Protein AF-A0AAN0IL12-F1 (afdb_monomer)

Nearest PDB structures (foldseek):
  7kvi-assembly1_A-2  TM=8.805E-01  e=3.154E-12  Homo sapiens
  7wzl-assembly1_A  TM=8.496E-01  e=4.707E-12  Streptomyces avermitilis
  7ufb-assembly1_A  TM=8.650E-01  e=7.026E-12  Homo sapiens
  7wzm-assembly1_A  TM=8.486E-01  e=7.026E-12  Streptomyces avermitilis
  8spd-assembly1_A  TM=8.595E-01  e=3.317E-11  Homo sapiens

Foldseek 3Di:
DPVVPPDDDADPPDPNVVVVVVVVVVLLVVLVVVLVVVVVDDDDPDQPPLNVLVVVPDDPVVSSVVVVVVCVVQPQLLVQLLVLLVVQCLLPVVLVVQLLVQLCVQQNPHPPPSLQVQLLDCQDSVNLSSLLSCLQLVFQQKDKDAAQQWDDDPNDIDHHGDIDIGRLNCLSQPCVQDPPSNDSDSCCPPPPNCVPGDPSSRQSQHDDPNRNPCPSVSSSVSSSVVSVQSQFWDKHWPDSDDFDWDDDSTIHTPDDTDIDIDTDDDPPPDDDD

Secondary structure (DSSP, 8-state):
--TT-SS-SPPTT-HHHHHHHHHHHHHHHHHHHHHHHHHTT---SS--HHHHHHHTT--HHHHHHHHHHHHHHHHHHHHHHHHHHHHHHHH-HHHHHHHHHHHHHHTTT--SHHHHHHHH-SSSHHHHHHHHHHHHHTSS--EEE--SS-EEETTEEE-TT--EEE-HHHHHT-TTTSTTTTS--GGGGSTTTSTTS-TTS--TT--GGGS-TTHHHHHHHHHHHHHHHHHHEEEEES--SPPPEE-SSS-EESS---EEEEEPPP-------

Sequence (273 aa):
MEQRLHVGPPEAGSERERIFNESLGLVRDVILSVVKKRKDGTETEEVPFVDALLQSQVPDDQIISDAVTFMVGGLHTSGYLLVWATYYMSQHLEVLNSVVAEMRKEVGNDRSEKLYEYAYSTTSYLRKVLDETLRLSTLAPYAARYSEEDITVGEYSIPAGTPIIDALGVSLKNECLWKNVHKFDPEHFGSCALQSKDSMAFSPFGMGRRKCPGYQFSYVEVSIFLTLLLQRFNLKPVSDKGVGMVHGLVTSPSEPLYYTVHPIASDESTTEE

Radius of gyration: 21.81 Å; Cα contacts (8 Å, |Δi|>4): 280; chains: 1; bounding box: 51×45×67 Å

pLDDT: mean 86.9, std 13.69, range [35.91, 98.38]

Mean predicted aligned error: 7.38 Å

Structure (mmCIF, N/CA/C/O backbone):
data_AF-A0AAN0IL12-F1
#
_entry.id   AF-A0AAN0IL12-F1
#
loop_
_atom_site.group_PDB
_atom_site.id
_atom_site.type_symbol
_atom_site.label_atom_id
_atom_site.label_alt_id
_atom_site.label_comp_id
_atom_site.label_asym_id
_atom_site.label_entity_id
_atom_site.label_seq_id
_atom_site.pdbx_PDB_ins_code
_atom_site.Cartn_x
_atom_site.Cartn_y
_atom_site.Cartn_z
_atom_site.occupancy
_atom_site.B_iso_or_equiv
_atom_site.auth_seq_id
_atom_site.auth_comp_id
_atom_site.auth_asym_id
_atom_site.auth_atom_id
_atom_site.pdbx_PDB_model_num
ATOM 1 N N . MET A 1 1 ? -6.694 -13.728 -3.230 1.00 41.44 1 MET A N 1
ATOM 2 C CA . MET A 1 1 ? -7.760 -14.601 -2.687 1.00 41.44 1 MET A CA 1
ATOM 3 C C . MET A 1 1 ? -8.266 -15.622 -3.715 1.00 41.44 1 MET A C 1
ATOM 5 O O . MET A 1 1 ? -8.666 -16.700 -3.309 1.00 41.44 1 MET A O 1
ATOM 9 N N . GLU A 1 2 ? -8.174 -15.355 -5.025 1.00 39.28 2 GLU A N 1
ATOM 10 C CA . GLU A 1 2 ? -8.768 -16.225 -6.064 1.00 39.28 2 GLU A CA 1
ATOM 11 C C . GLU A 1 2 ? -7.834 -17.281 -6.675 1.00 39.28 2 GLU A C 1
ATOM 13 O O . GLU A 1 2 ? -8.314 -18.284 -7.188 1.00 39.28 2 GLU A O 1
ATOM 18 N N . GLN A 1 3 ? -6.508 -17.165 -6.536 1.00 39.53 3 GLN A N 1
ATOM 19 C CA . GLN A 1 3 ? -5.596 -18.206 -7.039 1.00 39.53 3 GLN A CA 1
ATOM 20 C C . GLN A 1 3 ? -5.658 -19.548 -6.285 1.00 39.53 3 GLN A C 1
ATOM 22 O O . GLN A 1 3 ? -5.064 -20.523 -6.728 1.00 39.53 3 GLN A O 1
ATOM 27 N N . ARG A 1 4 ? -6.375 -19.624 -5.155 1.00 45.88 4 ARG A N 1
ATOM 28 C CA . ARG A 1 4 ? -6.546 -20.867 -4.380 1.00 45.88 4 ARG A CA 1
ATOM 29 C C . ARG A 1 4 ?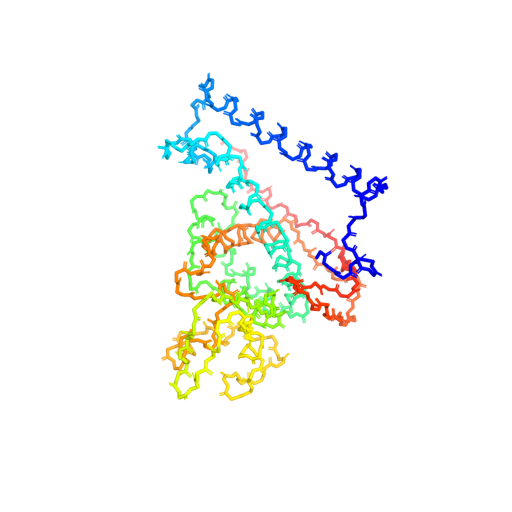 -7.834 -21.625 -4.711 1.00 45.88 4 ARG A C 1
ATOM 31 O O . ARG A 1 4 ? -8.091 -22.660 -4.105 1.00 45.88 4 ARG A O 1
ATOM 38 N N . LEU A 1 5 ? -8.652 -21.127 -5.637 1.00 48.41 5 LEU A N 1
ATOM 39 C CA . LEU A 1 5 ? -9.944 -21.720 -5.964 1.00 48.41 5 LEU A CA 1
ATOM 40 C C . LEU A 1 5 ? -9.894 -22.332 -7.367 1.00 48.41 5 LEU A C 1
ATOM 42 O O . LEU A 1 5 ? -10.443 -21.794 -8.317 1.00 48.41 5 LEU A O 1
ATOM 46 N N . HIS A 1 6 ? -9.277 -23.510 -7.491 1.00 57.03 6 HIS A N 1
ATOM 47 C CA . HIS A 1 6 ? -9.427 -24.384 -8.672 1.00 57.03 6 HIS A CA 1
ATOM 48 C C . HIS A 1 6 ? -10.832 -25.017 -8.773 1.00 57.03 6 HIS A C 1
ATOM 50 O O . HIS A 1 6 ? -11.038 -26.005 -9.470 1.00 57.03 6 HIS A O 1
ATOM 56 N N . VAL A 1 7 ? -11.789 -24.485 -8.022 1.00 60.81 7 VAL A N 1
ATOM 57 C CA . VAL A 1 7 ? -13.125 -25.019 -7.787 1.00 60.81 7 VAL A CA 1
ATOM 58 C C . VAL A 1 7 ? -14.105 -23.852 -7.811 1.00 60.81 7 VAL A C 1
ATOM 60 O O . VAL A 1 7 ? -13.768 -22.763 -7.338 1.00 60.81 7 VAL A O 1
ATOM 63 N N . GLY A 1 8 ? -15.303 -24.086 -8.356 1.00 68.88 8 GLY A N 1
ATOM 64 C CA . GLY A 1 8 ? -16.378 -23.093 -8.474 1.00 68.88 8 GLY A CA 1
ATOM 65 C C . GLY A 1 8 ? -16.808 -22.482 -7.130 1.00 68.88 8 GLY A C 1
ATOM 66 O O . GLY A 1 8 ? -16.205 -22.773 -6.096 1.00 68.88 8 GLY A O 1
ATOM 67 N N . PRO A 1 9 ? -17.819 -21.601 -7.089 1.00 75.94 9 PRO A N 1
ATOM 68 C CA . PRO A 1 9 ? -18.360 -21.107 -5.820 1.00 75.94 9 PRO A CA 1
ATOM 69 C C . PRO A 1 9 ? -18.751 -22.274 -4.886 1.00 75.94 9 PRO A C 1
ATOM 71 O O . PRO A 1 9 ? -19.016 -23.372 -5.378 1.00 75.94 9 PRO A O 1
ATOM 74 N N . PRO A 1 10 ? -18.746 -22.081 -3.552 1.00 81.19 10 PRO A N 1
ATOM 75 C CA . PRO A 1 10 ? -19.164 -23.129 -2.624 1.00 81.19 10 PRO A CA 1
ATOM 76 C C . PRO A 1 10 ? -20.558 -23.654 -2.993 1.00 81.19 10 PRO A C 1
ATOM 78 O O . PRO A 1 10 ? -21.491 -22.867 -3.137 1.00 81.19 10 PRO A O 1
ATOM 81 N N . GLU A 1 11 ? -20.689 -24.967 -3.179 1.00 87.75 11 GLU A N 1
ATOM 82 C CA . GLU A 1 11 ? -21.977 -25.594 -3.484 1.00 87.75 11 GLU A CA 1
ATOM 83 C C . GLU A 1 11 ? -22.872 -25.610 -2.240 1.00 87.75 11 GLU A C 1
ATOM 85 O O . GLU A 1 11 ? -22.373 -25.711 -1.114 1.00 87.75 11 GLU A O 1
ATOM 90 N N . ALA A 1 12 ? -24.189 -25.548 -2.444 1.00 90.38 12 ALA A N 1
ATOM 91 C CA . ALA A 1 12 ? -25.160 -25.592 -1.357 1.00 90.38 12 ALA A CA 1
ATOM 92 C C . ALA A 1 12 ? -25.036 -26.902 -0.555 1.00 90.38 12 ALA A C 1
ATOM 94 O O . ALA A 1 12 ? -25.018 -27.994 -1.121 1.00 90.38 12 ALA A O 1
ATOM 95 N N . GLY A 1 13 ? -24.944 -26.794 0.769 1.00 90.56 13 GLY A N 1
ATOM 96 C CA . GLY A 1 13 ? -24.722 -27.897 1.703 1.00 90.56 13 GLY A CA 1
ATOM 97 C C . GLY A 1 13 ? -23.280 -28.409 1.762 1.00 90.56 13 GLY A C 1
ATOM 98 O O . GLY A 1 13 ? -23.007 -29.358 2.497 1.00 90.56 13 GLY A O 1
ATOM 99 N N . SER A 1 14 ? -22.347 -27.817 1.008 1.00 91.38 14 SER A N 1
ATOM 100 C CA . SER A 1 14 ? -20.951 -28.259 1.004 1.00 91.38 14 SER A CA 1
ATOM 101 C C . SER A 1 14 ? -20.205 -27.835 2.269 1.00 91.38 14 SER A C 1
ATOM 103 O O . SER A 1 14 ? -20.489 -26.806 2.883 1.00 91.38 14 SER A O 1
ATOM 105 N N . GLU A 1 15 ? -19.151 -28.580 2.606 1.00 90.19 15 GLU A N 1
ATOM 106 C CA . GLU A 1 15 ? -18.236 -28.208 3.693 1.00 90.19 15 GLU A CA 1
ATOM 107 C C . GLU A 1 15 ? -17.638 -26.809 3.486 1.00 90.19 15 GLU A C 1
ATOM 109 O O . GLU A 1 15 ? -17.428 -26.056 4.433 1.00 90.19 15 GLU A O 1
ATOM 114 N N . ARG A 1 16 ? -17.408 -26.419 2.230 1.00 86.69 16 ARG A N 1
ATOM 115 C CA . ARG A 1 16 ? -16.866 -25.102 1.904 1.00 86.69 16 ARG A CA 1
ATOM 116 C C . ARG A 1 16 ? -17.882 -23.982 2.131 1.00 86.69 16 ARG A C 1
ATOM 118 O O . ARG A 1 16 ? -17.478 -22.901 2.551 1.00 86.69 16 ARG A O 1
ATOM 125 N N . GLU A 1 17 ? -19.169 -24.224 1.879 1.00 90.62 17 GLU A N 1
ATOM 126 C CA . GLU A 1 17 ? -20.235 -23.279 2.234 1.00 90.62 17 GLU A CA 1
ATOM 127 C C . GLU A 1 17 ? -20.353 -23.165 3.757 1.00 90.62 17 GLU A C 1
ATOM 129 O O . GLU A 1 17 ? -20.431 -22.055 4.284 1.00 90.62 17 GLU A O 1
ATOM 134 N N . ARG A 1 18 ? -20.270 -24.292 4.476 1.00 92.06 18 ARG A N 1
ATOM 135 C CA . ARG A 1 18 ? -20.270 -24.309 5.944 1.00 92.06 18 ARG A CA 1
ATOM 136 C C . ARG A 1 18 ? -19.124 -23.475 6.521 1.00 92.06 18 ARG A C 1
ATOM 138 O O . ARG A 1 18 ? -19.385 -22.552 7.285 1.00 92.06 18 ARG A O 1
ATOM 145 N N . ILE A 1 19 ? -17.883 -23.721 6.089 1.00 90.75 19 ILE A N 1
ATOM 146 C CA . ILE A 1 19 ? -16.696 -22.958 6.522 1.00 90.75 19 ILE A CA 1
ATOM 147 C C . ILE A 1 19 ? -16.839 -21.469 6.184 1.00 90.75 19 ILE A C 1
ATOM 149 O O . ILE A 1 19 ? -16.486 -20.611 6.996 1.00 90.75 19 ILE 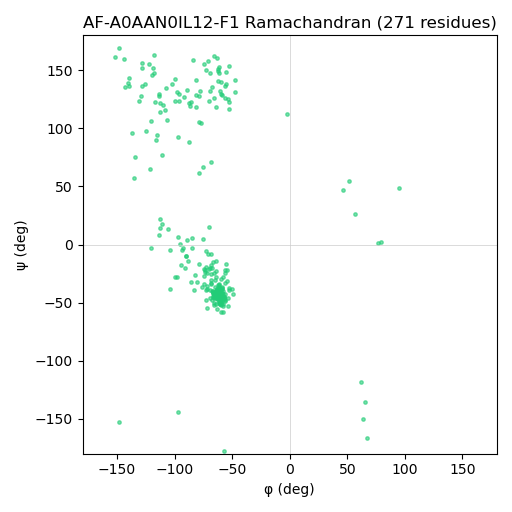A O 1
ATOM 153 N N . PHE A 1 20 ? -17.347 -21.144 4.990 1.00 87.75 20 PHE A N 1
ATOM 154 C CA . PHE A 1 20 ? -17.574 -19.760 4.581 1.00 87.75 20 PHE A CA 1
ATOM 155 C C . PHE A 1 20 ? -18.576 -19.060 5.506 1.00 87.75 20 PHE A C 1
ATOM 157 O O . PHE A 1 20 ? -18.281 -17.979 6.012 1.00 87.75 20 PHE A O 1
ATOM 164 N N . ASN A 1 21 ? -19.720 -19.690 5.773 1.00 88.81 21 ASN A N 1
ATOM 165 C CA . ASN A 1 21 ? -20.761 -19.136 6.635 1.00 88.81 21 ASN A CA 1
ATOM 166 C C . ASN A 1 21 ? -20.306 -19.018 8.095 1.00 88.81 21 ASN A C 1
ATOM 168 O O . ASN A 1 21 ? -20.576 -17.999 8.726 1.00 88.81 21 ASN A O 1
ATOM 172 N N . GLU A 1 22 ? -19.569 -20.003 8.618 1.00 92.81 22 GLU A N 1
ATOM 173 C CA . GLU A 1 22 ? -18.963 -19.943 9.956 1.00 92.81 22 GLU A CA 1
ATOM 174 C C . GLU A 1 22 ? -17.964 -18.780 10.066 1.00 92.81 22 GLU A C 1
ATOM 176 O O . GLU A 1 22 ? -18.018 -17.992 11.011 1.00 92.81 22 GLU A O 1
ATOM 181 N N . SER A 1 23 ? -17.095 -18.611 9.064 1.00 89.88 23 SER A N 1
ATOM 182 C CA . SER A 1 23 ? -16.112 -17.518 9.022 1.00 89.88 23 SER A CA 1
ATOM 183 C C . SER A 1 23 ? -16.782 -16.147 8.894 1.00 89.88 23 SER A C 1
ATOM 185 O O . SER A 1 23 ? -16.382 -15.188 9.555 1.00 89.88 23 SER A O 1
ATOM 187 N N . LEU A 1 24 ? -17.821 -16.048 8.059 1.00 85.50 24 LEU A N 1
ATOM 188 C CA . LEU A 1 24 ? -18.617 -14.832 7.901 1.00 85.50 24 LEU A CA 1
ATOM 189 C C . LEU A 1 24 ? -19.350 -14.475 9.201 1.00 85.50 24 LEU A C 1
ATOM 191 O O . LEU A 1 24 ? -19.403 -13.299 9.563 1.00 85.50 24 LEU A O 1
ATOM 195 N N . GLY A 1 25 ? -19.881 -15.480 9.904 1.00 88.69 25 GLY A N 1
ATOM 196 C CA . GLY A 1 25 ? -20.475 -15.335 11.232 1.00 88.69 25 GLY A CA 1
ATOM 197 C C . GLY A 1 25 ? -19.477 -14.764 12.233 1.00 88.69 25 GLY A C 1
ATOM 198 O O . GLY A 1 25 ? -19.742 -13.719 12.818 1.00 88.69 25 GLY A O 1
ATOM 199 N N . LEU A 1 26 ? -18.282 -15.356 12.328 1.00 90.12 26 LEU A N 1
ATOM 200 C CA . LEU A 1 26 ? -17.220 -14.881 13.221 1.00 90.12 26 LEU A CA 1
ATOM 201 C C . LEU A 1 26 ? -16.852 -13.412 12.965 1.00 90.12 26 LEU A C 1
ATOM 203 O O . LEU A 1 26 ? -16.765 -12.621 13.902 1.00 90.12 26 LEU A O 1
ATOM 207 N N . VAL A 1 27 ? -16.650 -13.031 11.700 1.00 87.94 27 VAL A N 1
ATOM 208 C CA . VAL A 1 27 ? -16.324 -11.644 11.332 1.00 87.94 27 VAL A CA 1
ATOM 209 C C . VAL A 1 27 ? -17.443 -10.686 11.746 1.00 87.94 27 VAL A C 1
ATOM 211 O O . VAL A 1 27 ? -17.173 -9.635 12.332 1.00 87.94 27 VAL A O 1
ATOM 214 N N . ARG A 1 28 ? -18.700 -11.049 11.469 1.00 86.50 28 ARG A N 1
ATOM 215 C CA . ARG A 1 28 ? -19.865 -10.242 11.852 1.00 86.50 28 ARG A CA 1
ATOM 216 C C . ARG A 1 28 ? -19.984 -10.105 13.362 1.00 86.50 28 ARG A C 1
ATOM 218 O O . ARG A 1 28 ? -20.192 -8.991 13.834 1.00 86.50 28 ARG A O 1
ATOM 225 N N . ASP A 1 29 ? -19.808 -11.190 14.107 1.00 89.25 29 ASP A N 1
ATOM 226 C CA . ASP A 1 29 ? -19.920 -11.205 15.566 1.00 89.25 29 ASP A CA 1
ATOM 227 C C . ASP A 1 29 ? -18.849 -10.334 16.227 1.00 89.25 29 ASP A C 1
ATOM 229 O O . ASP A 1 29 ? -19.153 -9.566 17.143 1.00 89.25 29 ASP A O 1
ATOM 233 N N . VAL A 1 30 ? -17.611 -10.374 15.722 1.00 89.00 30 VAL A N 1
ATOM 234 C CA . VAL A 1 30 ? -16.532 -9.491 16.188 1.00 89.00 30 VAL A CA 1
ATOM 235 C C . VAL A 1 30 ? -16.897 -8.026 15.952 1.00 89.00 30 VAL A C 1
ATOM 237 O O . VAL A 1 30 ? -16.847 -7.233 16.893 1.00 89.00 30 VAL A O 1
ATOM 240 N N . ILE A 1 31 ? -17.325 -7.657 14.744 1.00 86.88 31 ILE A N 1
ATOM 241 C CA . ILE A 1 31 ? -17.685 -6.266 14.424 1.00 86.88 31 ILE A CA 1
ATOM 242 C C . ILE A 1 31 ? -18.889 -5.807 15.249 1.00 86.88 31 ILE A C 1
ATOM 244 O O . ILE A 1 31 ? -18.860 -4.720 15.822 1.00 86.88 31 ILE A O 1
ATOM 248 N N . LEU A 1 32 ? -19.912 -6.651 15.387 1.00 86.12 32 LEU A N 1
ATOM 249 C CA . LEU A 1 32 ? -21.072 -6.400 16.240 1.00 86.12 32 LEU A CA 1
ATOM 250 C C . LEU A 1 32 ? -20.671 -6.162 17.695 1.00 86.12 32 LEU A C 1
ATOM 252 O O . LEU A 1 32 ? -21.207 -5.261 18.339 1.00 86.12 32 LEU A O 1
ATOM 256 N N . SER A 1 33 ? -19.736 -6.956 18.220 1.00 87.31 33 SER A N 1
ATOM 257 C CA . SER A 1 33 ? -19.247 -6.791 19.590 1.00 87.31 33 SER A CA 1
ATOM 258 C C . SER A 1 33 ? -18.552 -5.441 19.785 1.00 87.31 33 SER A C 1
ATOM 260 O O . SER A 1 33 ? -18.791 -4.773 20.792 1.00 87.31 33 SER A O 1
ATOM 262 N N . VAL A 1 34 ? -17.766 -4.995 18.796 1.00 86.75 34 VAL A N 1
ATOM 263 C CA . VAL A 1 34 ? -17.119 -3.677 18.803 1.00 86.75 34 VAL A CA 1
ATOM 264 C C . VAL A 1 34 ? -18.175 -2.576 18.738 1.00 86.75 34 VAL A C 1
ATOM 266 O O . VAL A 1 34 ? -18.171 -1.695 19.591 1.00 86.75 34 VAL A O 1
ATOM 269 N N . VAL A 1 35 ? -19.118 -2.653 17.796 1.00 84.31 35 VAL A N 1
ATOM 270 C CA . VAL A 1 35 ? -20.202 -1.669 17.630 1.00 84.31 35 VAL A CA 1
ATOM 271 C C . VAL A 1 35 ? -21.014 -1.507 18.917 1.00 84.31 35 VAL A C 1
ATOM 273 O O . VAL A 1 35 ? -21.207 -0.381 19.373 1.00 84.31 35 VAL A O 1
ATOM 276 N N . LYS A 1 36 ? -21.442 -2.612 19.544 1.00 85.12 36 LYS A N 1
ATOM 277 C CA . LYS A 1 36 ? -22.177 -2.581 20.821 1.00 85.12 36 LYS A CA 1
ATOM 278 C C . LYS A 1 36 ? -21.355 -1.917 21.923 1.00 85.12 36 LYS A C 1
ATOM 280 O O . LYS A 1 36 ? -21.820 -0.966 22.539 1.00 85.12 36 LYS A O 1
ATOM 285 N N . LYS A 1 37 ? -20.101 -2.346 22.097 1.00 84.25 37 LYS A N 1
ATOM 286 C CA . LYS A 1 37 ? -19.203 -1.785 23.115 1.00 84.25 37 LYS A CA 1
ATOM 287 C C . LYS A 1 37 ? -18.988 -0.278 22.942 1.00 84.25 37 LYS A C 1
ATOM 289 O O . LYS A 1 37 ? -18.919 0.435 23.936 1.00 84.25 37 LYS A O 1
ATOM 294 N N . ARG A 1 38 ? -18.877 0.209 21.700 1.00 82.94 38 ARG A N 1
ATOM 295 C CA . ARG A 1 38 ? -18.715 1.645 21.420 1.00 82.94 38 ARG A CA 1
ATOM 296 C C . ARG A 1 38 ? -20.003 2.431 21.684 1.00 82.94 38 ARG A C 1
ATOM 298 O O . ARG A 1 38 ? -19.921 3.511 22.260 1.00 82.94 38 ARG A O 1
ATOM 305 N N . LYS A 1 39 ? -21.179 1.878 21.357 1.00 82.50 39 LYS A N 1
ATOM 306 C CA . LYS A 1 39 ? -22.486 2.481 21.696 1.00 82.50 39 LYS A CA 1
ATOM 307 C C . LYS A 1 39 ? -22.714 2.616 23.201 1.00 82.50 39 LYS A C 1
ATOM 309 O O . LYS A 1 39 ? -23.298 3.604 23.630 1.00 82.50 39 LYS A O 1
ATOM 314 N N . ASP A 1 40 ? -22.222 1.659 23.983 1.00 81.62 40 ASP A N 1
ATOM 315 C CA . ASP A 1 40 ? -22.387 1.635 25.441 1.00 81.62 40 ASP A CA 1
ATOM 316 C C . ASP A 1 40 ? -21.481 2.646 26.184 1.00 81.62 40 ASP A C 1
ATOM 318 O O . ASP A 1 40 ? -21.494 2.698 27.413 1.00 81.62 40 ASP A O 1
ATOM 322 N N . GLY A 1 41 ? -20.731 3.490 25.460 1.00 69.38 41 GLY A N 1
ATOM 323 C CA . GLY A 1 41 ? -20.102 4.688 26.023 1.00 69.38 41 GLY A CA 1
ATOM 324 C C . GLY A 1 41 ? -18.650 4.525 26.470 1.00 69.38 41 GLY A C 1
ATOM 325 O O . GLY A 1 41 ? -18.283 4.968 27.555 1.00 69.38 41 GLY A O 1
ATOM 326 N N . THR A 1 42 ? -17.784 3.944 25.635 1.00 62.78 42 THR A N 1
ATOM 327 C CA . THR A 1 42 ? -16.333 4.150 25.797 1.00 62.78 42 THR A CA 1
ATOM 328 C C . THR A 1 42 ? -15.902 5.403 25.040 1.00 62.78 42 THR A C 1
ATOM 330 O O . THR A 1 42 ? -15.521 5.305 23.874 1.00 62.78 42 THR A O 1
ATOM 333 N N . GLU A 1 43 ? -15.965 6.565 25.691 1.00 55.97 43 GLU A N 1
ATOM 334 C CA . GLU A 1 43 ? -15.271 7.759 25.204 1.00 55.97 43 GLU A CA 1
ATOM 335 C C . GLU A 1 43 ? -13.761 7.490 25.237 1.00 55.97 43 GLU A C 1
ATOM 337 O O . GLU A 1 43 ? -13.180 7.197 26.282 1.00 55.97 43 GLU A O 1
ATOM 342 N N . THR A 1 44 ? -13.130 7.533 24.070 1.00 61.22 44 THR A N 1
ATOM 343 C CA . THR A 1 44 ? -11.673 7.557 23.928 1.00 61.22 44 THR A CA 1
ATOM 344 C C . THR A 1 44 ? -11.303 8.849 23.212 1.00 61.22 44 THR A C 1
ATOM 346 O O . THR A 1 44 ? -12.062 9.298 22.358 1.00 61.22 44 THR A O 1
ATOM 349 N N . GLU A 1 45 ? -10.151 9.444 23.540 1.00 59.75 45 GLU A N 1
ATOM 350 C CA . GLU A 1 45 ? -9.659 10.655 22.855 1.00 59.75 45 GLU A CA 1
ATOM 351 C C . GLU A 1 45 ? -9.503 10.437 21.338 1.00 59.75 45 GLU A C 1
ATOM 353 O O . GLU A 1 45 ? -9.670 11.362 20.546 1.00 59.75 45 GLU A O 1
ATOM 358 N N . GLU A 1 46 ? -9.253 9.193 20.921 1.00 65.44 46 GLU A N 1
ATOM 359 C CA . GLU A 1 46 ? -9.236 8.783 19.520 1.00 65.44 46 GLU A CA 1
ATOM 360 C C . GLU A 1 46 ? -10.627 8.331 19.053 1.00 65.44 46 GLU A C 1
ATOM 362 O O . GLU A 1 46 ? -11.279 7.517 19.715 1.00 65.44 46 GLU A O 1
ATOM 367 N N . VAL A 1 47 ? -11.053 8.821 17.883 1.00 70.50 47 VAL A N 1
ATOM 368 C CA . VAL A 1 47 ? -12.294 8.421 17.200 1.00 70.50 47 VAL A CA 1
ATOM 369 C C . VAL A 1 47 ? -11.951 7.357 16.145 1.00 70.50 47 VAL A C 1
ATOM 371 O O . VAL A 1 47 ? -11.579 7.701 15.021 1.00 70.50 47 VAL A O 1
ATOM 374 N N . PRO A 1 48 ? -12.024 6.054 16.469 1.00 78.50 48 PRO A N 1
ATOM 375 C CA . PRO A 1 48 ? -11.807 4.990 15.504 1.00 78.50 48 PRO A CA 1
ATOM 376 C C . PRO A 1 48 ? -12.877 5.032 14.413 1.00 78.50 48 PRO A C 1
ATOM 378 O O . PRO A 1 48 ? -13.977 5.549 14.596 1.00 78.50 48 PRO A O 1
ATOM 381 N N . PHE A 1 49 ? -12.581 4.405 13.277 1.00 84.06 49 PHE A N 1
ATOM 382 C CA . PHE A 1 49 ? -13.475 4.370 12.118 1.00 84.06 49 PHE A CA 1
ATOM 383 C C . PHE A 1 49 ? -14.918 3.943 12.453 1.00 84.06 49 PHE A C 1
ATOM 385 O O . PHE A 1 49 ? -15.869 4.516 11.929 1.00 84.06 49 PHE A O 1
ATOM 392 N N . VAL A 1 50 ? -15.093 2.985 13.370 1.00 84.19 50 VAL A N 1
ATOM 393 C CA . VAL A 1 50 ? -16.420 2.517 13.808 1.00 84.19 50 VAL A CA 1
ATOM 394 C C . VAL A 1 50 ? -17.243 3.633 14.459 1.00 84.19 50 VAL A C 1
ATOM 396 O O . VAL A 1 50 ? -18.453 3.682 14.268 1.00 84.19 50 VAL A O 1
ATOM 399 N N . ASP A 1 51 ? -16.612 4.567 15.163 1.00 84.38 51 ASP A N 1
ATOM 400 C CA . ASP A 1 51 ? -17.314 5.695 15.774 1.00 84.38 51 ASP A CA 1
ATOM 401 C C . ASP A 1 51 ? -17.756 6.715 14.736 1.00 84.38 51 ASP A C 1
ATOM 403 O O . ASP A 1 51 ? -18.869 7.230 14.814 1.00 84.38 51 ASP A O 1
ATOM 407 N N . ALA A 1 52 ? -16.918 6.967 13.729 1.00 85.06 52 ALA A N 1
ATOM 408 C CA . ALA A 1 52 ? -17.300 7.804 12.599 1.00 85.06 52 ALA A CA 1
ATOM 409 C C . ALA A 1 52 ? -18.508 7.206 11.852 1.00 85.06 52 ALA A C 1
ATOM 411 O O . ALA A 1 52 ? -19.425 7.936 11.472 1.00 85.06 52 ALA A O 1
ATOM 412 N N . LEU A 1 53 ? -18.564 5.875 11.704 1.00 85.88 53 LEU A N 1
ATOM 413 C CA . LEU A 1 53 ? -19.743 5.192 11.163 1.00 85.88 53 LEU A CA 1
ATOM 414 C C . LEU A 1 53 ? -20.962 5.337 12.082 1.00 85.88 53 LEU A C 1
ATOM 416 O O . LEU A 1 53 ? -22.054 5.622 11.596 1.00 85.88 53 LEU A O 1
ATOM 420 N N . LEU A 1 54 ? -20.798 5.208 13.399 1.00 85.50 54 LEU A N 1
ATOM 421 C CA . LEU A 1 54 ? -21.889 5.402 14.361 1.00 85.50 54 LEU A CA 1
ATOM 422 C C . LEU A 1 54 ? -22.465 6.826 14.322 1.00 85.50 54 LEU A C 1
ATOM 424 O O . LEU A 1 54 ? -23.678 7.004 14.420 1.00 85.50 54 LEU A O 1
ATOM 428 N N . GLN A 1 55 ? -21.621 7.836 14.111 1.00 84.75 55 GLN A N 1
ATOM 429 C CA . GLN A 1 55 ? -22.039 9.235 13.971 1.00 84.75 55 GLN A CA 1
ATOM 430 C C . GLN A 1 55 ? -22.813 9.511 12.674 1.00 84.75 55 GLN A C 1
ATOM 432 O O . GLN A 1 55 ? -23.550 10.493 12.606 1.00 84.75 55 GLN A O 1
ATOM 437 N N . SER A 1 56 ? -22.691 8.649 11.658 1.00 83.94 56 SER A N 1
ATOM 438 C CA . SER A 1 56 ? -23.372 8.820 10.367 1.00 83.94 56 SER A CA 1
ATOM 439 C C . SER A 1 56 ? -24.884 8.545 10.402 1.00 83.94 56 SER A C 1
ATOM 441 O O . SER A 1 56 ? -25.567 8.792 9.411 1.00 83.94 56 SER A O 1
ATOM 443 N N . GLN A 1 57 ? -25.417 8.070 11.539 1.00 82.38 57 GLN A N 1
ATOM 444 C CA . GLN A 1 57 ? -26.846 7.784 11.763 1.00 82.38 57 GLN A CA 1
ATOM 445 C C . GLN A 1 57 ? -27.467 6.801 10.753 1.00 82.38 57 GLN A C 1
ATOM 447 O O . GLN A 1 57 ? -28.676 6.826 10.512 1.00 82.38 57 GLN A O 1
ATOM 452 N N . VAL A 1 58 ? -26.657 5.918 10.166 1.00 87.06 58 VAL A N 1
ATOM 453 C CA . VAL A 1 58 ? -27.143 4.827 9.313 1.00 87.06 58 VAL A CA 1
ATOM 454 C C . VAL A 1 58 ? -27.559 3.609 10.154 1.00 87.06 58 VAL A C 1
ATOM 456 O O . VAL A 1 58 ? -27.115 3.470 11.297 1.00 87.06 58 VAL A O 1
ATOM 459 N N . PRO A 1 59 ? -28.408 2.717 9.615 1.00 89.50 59 PRO A N 1
ATOM 460 C CA . PRO A 1 59 ? -28.780 1.470 10.280 1.00 89.50 59 PRO A CA 1
ATOM 461 C C . PRO A 1 59 ? -27.577 0.588 10.666 1.00 89.50 59 PRO A C 1
ATOM 463 O O . PRO A 1 59 ? -26.560 0.563 9.974 1.00 89.50 59 PRO A O 1
ATOM 466 N N . ASP A 1 60 ? -27.693 -0.173 11.758 1.00 84.12 60 ASP A N 1
ATOM 467 C CA . ASP A 1 60 ? -26.598 -1.004 12.292 1.00 84.12 60 ASP A CA 1
ATOM 468 C C . ASP A 1 60 ? -26.082 -2.044 11.290 1.00 84.12 60 ASP A C 1
ATOM 470 O O . ASP A 1 60 ? -24.883 -2.305 11.227 1.00 84.12 60 ASP A O 1
ATOM 474 N N . ASP A 1 61 ? -26.973 -2.627 10.492 1.00 85.88 61 ASP A N 1
ATOM 475 C CA . ASP A 1 61 ? -26.626 -3.558 9.420 1.00 85.88 61 ASP A CA 1
ATOM 476 C C . ASP A 1 61 ? -25.748 -2.896 8.350 1.00 85.88 61 ASP A C 1
ATOM 478 O O . ASP A 1 61 ? -24.776 -3.509 7.899 1.00 85.88 61 ASP A O 1
ATOM 482 N N . GLN A 1 62 ? -26.015 -1.629 8.019 1.00 88.94 62 GLN A N 1
ATOM 483 C CA . GLN A 1 62 ? -25.168 -0.834 7.132 1.00 88.94 62 GLN A CA 1
ATOM 484 C C . GLN A 1 62 ? -23.797 -0.560 7.768 1.00 88.94 62 GLN A C 1
ATOM 486 O O . GLN A 1 62 ? -22.782 -0.773 7.110 1.00 88.94 62 GLN A O 1
ATOM 491 N N . 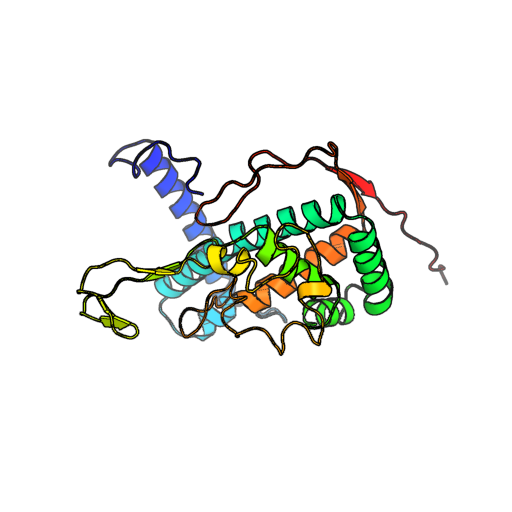ILE A 1 63 ? -23.740 -0.185 9.053 1.00 87.94 63 ILE A N 1
ATOM 492 C CA . ILE A 1 63 ? -22.469 0.026 9.781 1.00 87.94 63 ILE A CA 1
ATOM 493 C C . ILE A 1 63 ? -21.602 -1.235 9.743 1.00 87.94 63 ILE A C 1
ATOM 495 O O . ILE A 1 63 ? -20.407 -1.167 9.457 1.00 87.94 63 ILE A O 1
ATOM 499 N N . ILE A 1 64 ? -22.198 -2.397 10.021 1.00 85.50 64 ILE A N 1
ATOM 500 C CA . ILE A 1 64 ? -21.490 -3.681 10.006 1.00 85.50 64 ILE A CA 1
ATOM 501 C C . ILE A 1 64 ? -21.007 -3.994 8.590 1.00 85.50 64 ILE A C 1
ATOM 503 O O . ILE A 1 64 ? -19.854 -4.383 8.412 1.00 85.50 64 ILE A O 1
ATOM 507 N N . SER A 1 65 ? -21.869 -3.818 7.586 1.00 87.88 65 SER A N 1
ATOM 508 C CA . SER A 1 65 ? -21.528 -4.057 6.183 1.00 87.88 65 SER A CA 1
ATOM 509 C C . SER A 1 65 ? -20.363 -3.178 5.722 1.00 87.88 65 SER A C 1
ATOM 511 O O . SER A 1 65 ? -19.414 -3.677 5.110 1.00 87.88 65 SER A O 1
ATOM 513 N N . ASP A 1 66 ? -20.385 -1.890 6.059 1.00 90.25 66 ASP A N 1
ATOM 514 C CA . ASP A 1 66 ? -19.314 -0.958 5.719 1.00 90.25 66 ASP A CA 1
ATOM 515 C C . ASP A 1 66 ? -18.023 -1.314 6.463 1.00 90.25 66 ASP A C 1
ATOM 517 O O . ASP A 1 66 ? -16.970 -1.428 5.837 1.00 90.25 66 ASP A O 1
ATOM 521 N N . ALA A 1 67 ? -18.087 -1.614 7.763 1.00 88.50 67 ALA A N 1
ATOM 522 C CA . ALA A 1 67 ? -16.924 -2.055 8.533 1.00 88.50 67 ALA A CA 1
ATOM 523 C C . ALA A 1 67 ? -16.268 -3.318 7.939 1.00 88.50 67 ALA A C 1
ATOM 525 O O . ALA A 1 67 ? -15.047 -3.350 7.762 1.00 88.50 67 ALA A O 1
ATOM 526 N N . VAL A 1 68 ? -17.064 -4.329 7.560 1.00 87.31 68 VAL A N 1
ATOM 527 C CA . VAL A 1 68 ? -16.563 -5.526 6.858 1.00 87.31 68 VAL A CA 1
ATOM 528 C C . VAL A 1 68 ? -15.919 -5.138 5.530 1.00 87.31 68 VAL A C 1
ATOM 530 O O . VAL A 1 68 ? -14.820 -5.599 5.224 1.00 87.31 68 VAL A O 1
ATOM 533 N N . THR A 1 69 ? -16.581 -4.288 4.746 1.00 88.69 69 THR A N 1
ATOM 534 C CA . THR A 1 69 ? -16.123 -3.884 3.412 1.00 88.69 69 THR A CA 1
ATOM 535 C C . THR A 1 69 ? -14.762 -3.193 3.471 1.00 88.69 69 THR A C 1
ATOM 537 O O . THR A 1 69 ? -13.855 -3.558 2.720 1.00 88.69 69 THR A O 1
ATOM 540 N N . PHE A 1 70 ? -14.584 -2.237 4.387 1.00 89.19 70 PHE A N 1
ATOM 541 C CA . PHE A 1 70 ? -13.308 -1.542 4.570 1.00 89.19 70 PHE A CA 1
ATOM 542 C C . PHE A 1 70 ? -12.213 -2.476 5.093 1.00 89.19 70 PHE A C 1
ATOM 544 O O . PHE A 1 70 ? -11.093 -2.442 4.582 1.00 89.19 70 PHE A O 1
ATOM 551 N N . MET A 1 71 ? -12.536 -3.358 6.045 1.00 87.31 71 MET A N 1
ATOM 552 C CA . MET A 1 71 ? -11.581 -4.334 6.574 1.00 87.31 71 MET A CA 1
ATOM 553 C C . MET A 1 71 ? -11.088 -5.294 5.482 1.00 87.31 71 MET A C 1
ATOM 555 O O . MET A 1 71 ? -9.884 -5.463 5.299 1.00 87.31 71 MET A O 1
ATOM 559 N N . VAL A 1 72 ? -12.005 -5.898 4.719 1.00 86.94 72 VAL A N 1
ATOM 560 C CA . VAL A 1 72 ? -11.662 -6.836 3.639 1.00 86.94 72 VAL A CA 1
ATOM 561 C C . VAL A 1 72 ? -10.893 -6.129 2.522 1.00 86.94 72 VAL A C 1
ATOM 563 O O . VAL A 1 72 ? -9.897 -6.664 2.031 1.00 86.94 72 VAL A O 1
ATOM 566 N N . GLY A 1 73 ? -11.319 -4.920 2.141 1.00 88.94 73 GLY A N 1
ATOM 567 C CA . GLY A 1 73 ? -10.669 -4.131 1.095 1.00 88.94 73 GLY A CA 1
ATOM 568 C C . GLY A 1 73 ? -9.235 -3.717 1.442 1.00 88.94 73 GLY A C 1
ATOM 569 O O . GLY A 1 73 ? -8.362 -3.765 0.573 1.00 88.94 73 GLY A O 1
ATOM 570 N N . GLY A 1 74 ? -8.980 -3.344 2.700 1.00 91.62 74 GLY A N 1
ATOM 571 C CA . GLY A 1 74 ? -7.664 -2.898 3.170 1.00 91.62 74 GLY A CA 1
ATOM 572 C C . GLY A 1 74 ? -6.688 -4.032 3.491 1.00 91.62 74 GLY A C 1
ATOM 573 O O . GLY A 1 74 ? -5.491 -3.896 3.252 1.00 91.62 74 GLY A O 1
ATOM 574 N N . LEU A 1 75 ? -7.179 -5.182 3.970 1.00 90.69 75 LEU A N 1
ATOM 575 C CA . LEU A 1 75 ? -6.323 -6.237 4.524 1.00 90.69 75 LEU A CA 1
ATOM 576 C C . LEU A 1 75 ? -5.292 -6.772 3.520 1.00 90.69 75 LEU A C 1
ATOM 578 O O . LEU A 1 75 ? -4.085 -6.740 3.763 1.00 90.69 75 LEU A O 1
ATOM 582 N N . HIS A 1 76 ? -5.761 -7.291 2.384 1.00 91.56 76 HIS A N 1
ATOM 583 C CA . HIS A 1 76 ? -4.868 -7.909 1.403 1.00 91.56 76 HIS A CA 1
ATOM 584 C C . HIS A 1 76 ? -4.054 -6.866 0.630 1.00 91.56 76 HIS A C 1
ATOM 586 O O . HIS A 1 76 ? -2.912 -7.138 0.269 1.00 91.56 76 HIS A O 1
ATOM 592 N N . THR A 1 77 ? -4.625 -5.690 0.362 1.00 95.31 77 THR A N 1
ATOM 593 C CA . THR A 1 77 ? -3.976 -4.650 -0.445 1.00 95.31 77 THR A CA 1
ATOM 594 C C . THR A 1 77 ? -2.820 -3.998 0.313 1.00 95.31 77 THR A C 1
ATOM 596 O O . THR A 1 77 ? -1.690 -4.073 -0.168 1.00 95.31 77 THR A O 1
ATOM 599 N N . SER A 1 78 ? -3.045 -3.466 1.521 1.00 96.56 78 SER A N 1
ATOM 600 C CA . SER A 1 78 ? -1.970 -2.921 2.368 1.00 96.56 78 SER A CA 1
ATOM 601 C C . SER A 1 78 ? -0.938 -3.997 2.725 1.00 96.56 78 SER A C 1
ATOM 603 O O . SER A 1 78 ? 0.268 -3.757 2.643 1.00 96.56 78 SER A O 1
ATOM 605 N N . GLY A 1 79 ? -1.392 -5.216 3.044 1.00 96.88 79 GLY A N 1
ATOM 606 C CA . GLY A 1 79 ? -0.507 -6.335 3.372 1.00 96.88 79 GLY A CA 1
ATOM 607 C C . GLY A 1 79 ? 0.450 -6.697 2.233 1.00 96.88 79 GLY A C 1
ATOM 608 O O . GLY A 1 79 ? 1.654 -6.819 2.452 1.00 96.88 79 GLY A O 1
ATOM 609 N N . TYR A 1 80 ? -0.043 -6.822 0.997 1.00 97.81 80 TYR A N 1
ATOM 610 C CA . TYR A 1 80 ? 0.838 -7.100 -0.139 1.00 97.81 80 TYR A CA 1
ATOM 611 C C . TYR A 1 80 ? 1.655 -5.884 -0.579 1.00 97.81 80 TYR A C 1
ATOM 613 O O . TYR A 1 80 ? 2.770 -6.076 -1.059 1.00 97.81 80 TYR A O 1
ATOM 621 N N . LEU A 1 81 ? 1.183 -4.651 -0.361 1.00 98.38 81 LEU A N 1
ATOM 622 C CA . LEU A 1 81 ? 2.018 -3.462 -0.545 1.00 98.38 81 LEU A CA 1
ATOM 623 C C . LEU A 1 81 ? 3.251 -3.510 0.372 1.00 98.38 81 LEU A C 1
ATOM 625 O O . LEU A 1 81 ? 4.364 -3.298 -0.101 1.00 98.38 81 LEU A O 1
ATOM 629 N N . LEU A 1 82 ? 3.077 -3.878 1.647 1.00 98.00 82 LEU A N 1
ATOM 630 C CA . LEU A 1 82 ? 4.186 -4.084 2.587 1.00 98.00 82 LEU A CA 1
ATOM 631 C C . LEU A 1 82 ? 5.150 -5.179 2.129 1.00 98.00 82 LEU A C 1
ATOM 633 O O . LEU A 1 82 ? 6.368 -4.986 2.160 1.00 98.00 82 LEU A O 1
ATOM 637 N N . VAL A 1 83 ? 4.611 -6.320 1.691 1.00 97.44 83 VAL A N 1
ATOM 638 C CA . VAL A 1 83 ? 5.409 -7.447 1.189 1.00 97.44 83 VAL A CA 1
ATOM 639 C C . VAL A 1 83 ? 6.253 -7.018 -0.009 1.00 97.44 83 VAL A C 1
ATOM 641 O O . VAL A 1 83 ? 7.463 -7.240 -0.012 1.00 97.44 83 VAL A O 1
ATOM 644 N N . TRP A 1 84 ? 5.648 -6.364 -1.002 1.00 98.25 84 TRP A N 1
ATOM 645 C CA . TRP A 1 84 ? 6.357 -5.924 -2.200 1.00 98.25 84 TRP A CA 1
ATOM 646 C C . TRP A 1 84 ? 7.350 -4.797 -1.922 1.00 98.25 84 TRP A C 1
ATOM 648 O O . TRP A 1 84 ? 8.451 -4.831 -2.465 1.00 98.25 84 TRP A O 1
ATOM 658 N N . ALA A 1 85 ? 7.015 -3.839 -1.053 1.00 98.25 85 ALA A N 1
ATOM 659 C CA . ALA A 1 85 ? 7.927 -2.755 -0.691 1.00 98.25 85 ALA A CA 1
ATOM 660 C C . ALA A 1 85 ? 9.169 -3.313 0.013 1.00 98.25 85 ALA A C 1
ATOM 662 O O . ALA A 1 85 ? 10.297 -2.986 -0.353 1.00 98.25 85 ALA A O 1
ATOM 663 N N . THR A 1 86 ? 8.965 -4.221 0.973 1.00 97.19 86 THR A N 1
ATOM 664 C CA . THR A 1 86 ? 10.056 -4.916 1.671 1.00 97.19 86 THR A CA 1
ATOM 665 C C . THR A 1 86 ? 10.906 -5.723 0.693 1.00 97.19 86 THR A C 1
ATOM 667 O O . THR A 1 86 ? 12.134 -5.650 0.734 1.00 97.19 86 THR A O 1
ATOM 670 N N . TYR A 1 87 ? 10.264 -6.444 -0.231 1.00 97.19 87 TYR A N 1
ATOM 671 C CA . TYR A 1 87 ? 10.946 -7.187 -1.284 1.00 97.19 87 TYR A CA 1
ATOM 672 C C . TYR A 1 87 ? 11.823 -6.289 -2.147 1.00 97.19 87 TYR A C 1
ATOM 674 O O . TYR A 1 87 ? 13.035 -6.502 -2.193 1.00 97.19 87 TYR A O 1
ATOM 682 N N . TYR A 1 88 ? 11.263 -5.258 -2.775 1.00 97.12 88 TYR A N 1
ATOM 683 C CA . TYR A 1 88 ? 12.035 -4.411 -3.676 1.00 97.12 88 TYR A CA 1
ATOM 684 C C . TYR A 1 88 ? 13.160 -3.671 -2.957 1.00 97.12 88 TYR A C 1
ATOM 686 O O . TYR A 1 88 ? 14.276 -3.670 -3.470 1.00 97.12 88 TYR A O 1
ATOM 694 N N . MET A 1 89 ? 12.928 -3.140 -1.753 1.00 96.75 89 MET A N 1
ATOM 695 C CA . MET A 1 89 ? 13.996 -2.531 -0.952 1.00 96.75 89 MET A CA 1
ATOM 696 C C . MET A 1 89 ? 15.104 -3.534 -0.610 1.00 96.75 89 MET A C 1
ATOM 698 O O . MET A 1 89 ? 16.281 -3.204 -0.709 1.00 96.75 89 MET A O 1
ATOM 702 N N . SER A 1 90 ? 14.760 -4.780 -0.268 1.00 94.12 90 SER A N 1
ATOM 703 C CA . SER A 1 90 ? 15.764 -5.809 0.042 1.00 94.12 90 SER A CA 1
ATOM 704 C C . SER A 1 90 ? 16.633 -6.211 -1.153 1.00 94.12 90 SER A C 1
ATOM 706 O O . SER A 1 90 ? 17.756 -6.665 -0.959 1.00 94.12 90 SER A O 1
ATOM 708 N N . GLN A 1 91 ? 16.125 -6.029 -2.375 1.00 93.25 91 GLN A N 1
ATOM 709 C CA . GLN A 1 91 ? 16.859 -6.279 -3.619 1.00 93.25 91 GLN A CA 1
ATOM 710 C C . GLN A 1 91 ? 17.632 -5.041 -4.118 1.00 93.25 91 GLN A C 1
ATOM 712 O O . GLN A 1 91 ? 18.431 -5.159 -5.041 1.00 93.25 91 GLN A O 1
ATOM 717 N N . HIS A 1 92 ? 17.407 -3.866 -3.517 1.00 95.12 92 HIS A N 1
ATOM 718 C CA . HIS A 1 92 ? 17.976 -2.575 -3.920 1.00 95.12 92 HIS A CA 1
ATOM 719 C C . HIS A 1 92 ? 18.482 -1.840 -2.673 1.00 95.12 92 HIS A C 1
ATOM 721 O O . HIS A 1 92 ? 17.839 -0.924 -2.150 1.00 95.12 92 HIS A O 1
ATOM 727 N N . LEU A 1 93 ? 19.629 -2.286 -2.149 1.00 94.69 93 LEU A N 1
ATOM 728 C CA . LEU A 1 93 ? 20.171 -1.794 -0.878 1.00 94.69 93 LEU A CA 1
ATOM 729 C C . LEU A 1 93 ? 20.437 -0.285 -0.889 1.00 94.69 93 LEU A C 1
ATOM 731 O O . LEU A 1 93 ? 20.331 0.358 0.148 1.00 94.69 93 LEU A O 1
ATOM 735 N N . GLU A 1 94 ? 20.748 0.302 -2.040 1.00 97.31 94 GLU A N 1
ATOM 736 C CA . GLU A 1 94 ? 20.873 1.747 -2.216 1.00 97.31 94 GLU A CA 1
ATOM 737 C C . GLU A 1 94 ? 19.558 2.486 -1.939 1.00 97.31 94 GLU A C 1
ATOM 739 O O . GLU A 1 94 ? 19.567 3.516 -1.267 1.00 97.31 94 GLU A O 1
ATOM 744 N N . VAL A 1 95 ? 18.423 1.932 -2.379 1.00 97.94 95 VAL A N 1
ATOM 745 C CA . VAL A 1 95 ? 17.093 2.488 -2.105 1.00 97.94 95 VAL A CA 1
ATOM 746 C C . VAL A 1 95 ? 16.759 2.325 -0.626 1.00 97.94 95 VAL A C 1
ATOM 748 O O . VAL A 1 95 ? 16.344 3.289 0.016 1.00 97.94 95 VAL A O 1
ATOM 751 N N . LEU A 1 96 ? 16.993 1.133 -0.065 1.00 97.25 96 LEU A N 1
ATOM 752 C CA . LEU A 1 96 ? 16.789 0.873 1.362 1.00 97.25 96 LEU A CA 1
ATOM 753 C C . LEU A 1 96 ? 17.607 1.836 2.234 1.00 97.25 96 LEU A C 1
ATOM 755 O O . LEU A 1 96 ? 17.073 2.426 3.170 1.00 97.25 96 LEU A O 1
ATOM 759 N N . ASN A 1 97 ? 18.885 2.035 1.912 1.00 97.06 97 ASN A N 1
ATOM 760 C CA . ASN A 1 97 ? 19.765 2.935 2.652 1.00 97.06 97 ASN A CA 1
ATOM 761 C C . ASN A 1 97 ? 19.294 4.392 2.572 1.00 97.06 97 ASN A C 1
ATOM 763 O O . ASN A 1 97 ? 19.328 5.087 3.585 1.00 97.06 97 ASN A O 1
ATOM 767 N N . SER A 1 98 ? 18.814 4.845 1.410 1.00 97.75 98 SER A N 1
ATOM 768 C CA . SER A 1 98 ? 18.221 6.179 1.253 1.00 97.75 98 SER A CA 1
ATOM 769 C C . SER A 1 98 ? 16.953 6.354 2.090 1.00 97.75 98 SER A C 1
ATOM 771 O O . SER A 1 98 ? 16.817 7.371 2.767 1.00 97.75 98 SER A O 1
ATOM 773 N N . VAL A 1 99 ? 16.062 5.354 2.108 1.00 97.44 99 VAL A N 1
ATOM 774 C CA . VAL A 1 99 ? 14.864 5.350 2.967 1.00 97.44 99 VAL A CA 1
ATOM 775 C C . VAL A 1 99 ? 15.260 5.430 4.441 1.00 97.44 99 VAL A C 1
ATOM 777 O O . VAL A 1 99 ? 14.785 6.305 5.156 1.00 97.44 99 VAL A O 1
ATOM 780 N N . VAL A 1 100 ? 16.179 4.575 4.898 1.00 96.12 100 VAL A N 1
ATOM 781 C CA . VAL A 1 100 ? 16.640 4.563 6.296 1.00 96.12 100 VAL A CA 1
ATOM 782 C C . VAL A 1 100 ? 17.312 5.885 6.679 1.00 96.12 100 VAL A C 1
ATOM 784 O O . VAL A 1 100 ? 17.087 6.387 7.780 1.00 96.12 100 VAL A O 1
ATOM 787 N N . ALA A 1 101 ? 18.124 6.468 5.794 1.00 96.25 101 ALA A N 1
ATOM 788 C CA . ALA A 1 101 ? 18.780 7.750 6.040 1.00 96.25 101 ALA A CA 1
ATOM 789 C C . ALA A 1 101 ? 17.772 8.906 6.140 1.00 96.25 101 ALA A C 1
ATOM 791 O O . ALA A 1 101 ? 17.860 9.701 7.076 1.00 96.25 101 ALA A O 1
ATOM 792 N N . GLU A 1 102 ? 16.803 8.979 5.221 1.00 96.19 102 GLU A N 1
ATOM 793 C CA . GLU A 1 102 ? 15.719 9.966 5.272 1.00 96.19 102 GLU A CA 1
ATOM 794 C C . GLU A 1 102 ? 14.898 9.805 6.554 1.00 96.19 102 GLU A C 1
ATOM 796 O O . GLU A 1 102 ? 14.741 10.758 7.310 1.00 96.19 102 GLU A O 1
ATOM 801 N N . MET A 1 103 ? 14.447 8.588 6.855 1.00 94.44 103 MET A N 1
ATOM 802 C CA . MET A 1 103 ? 13.669 8.302 8.058 1.00 94.44 103 MET A CA 1
ATOM 803 C C . MET A 1 103 ? 14.405 8.698 9.342 1.00 94.44 103 MET A C 1
ATOM 805 O O . MET A 1 103 ? 13.820 9.321 10.224 1.00 94.44 103 MET A O 1
ATOM 809 N N . ARG A 1 104 ? 15.699 8.371 9.468 1.00 92.69 104 ARG A N 1
ATOM 810 C CA . ARG A 1 104 ? 16.504 8.760 10.640 1.00 92.69 104 ARG A CA 1
ATOM 811 C C . ARG A 1 104 ? 16.621 10.274 10.784 1.00 92.69 104 ARG A C 1
ATOM 813 O O . ARG A 1 104 ? 16.654 10.766 11.906 1.00 92.69 104 ARG A O 1
ATOM 820 N N . LYS A 1 105 ? 16.692 10.998 9.668 1.00 94.44 105 LYS A N 1
ATOM 821 C CA . LYS A 1 105 ? 16.781 12.459 9.656 1.00 94.44 105 LYS A CA 1
ATOM 822 C C . LYS A 1 105 ? 15.453 13.117 10.038 1.00 94.44 105 LYS A C 1
ATOM 824 O O . LYS A 1 105 ? 15.457 14.030 10.857 1.00 94.44 105 LYS A O 1
ATOM 829 N N . GLU A 1 106 ? 14.350 12.679 9.437 1.00 93.50 106 GLU A N 1
ATOM 830 C CA . GLU A 1 106 ? 13.040 13.325 9.589 1.00 93.50 106 GLU A CA 1
ATOM 831 C C . GLU A 1 106 ? 12.308 12.863 10.865 1.00 93.50 106 GLU A C 1
ATOM 833 O O . GLU A 1 106 ? 11.714 13.675 11.572 1.00 93.50 106 GLU A O 1
ATOM 838 N N . VAL A 1 107 ? 12.396 11.571 11.205 1.00 93.38 107 VAL A N 1
ATOM 839 C CA . VAL A 1 107 ? 11.679 10.953 12.339 1.00 93.38 107 VAL A CA 1
ATOM 840 C C . VAL A 1 107 ? 12.602 10.689 13.535 1.00 93.38 107 VAL A C 1
ATOM 842 O O . VAL A 1 107 ? 12.211 10.879 14.685 1.00 93.38 107 VAL A O 1
ATOM 845 N N . GLY A 1 108 ? 13.847 10.263 13.301 1.00 87.44 108 GLY A N 1
ATOM 846 C CA . GLY A 1 108 ? 14.762 9.862 14.377 1.00 87.44 108 GLY A CA 1
ATOM 847 C C . GLY A 1 108 ? 14.270 8.612 15.117 1.00 87.44 108 GLY A C 1
ATOM 848 O O . GLY A 1 108 ? 13.843 7.653 14.479 1.00 87.44 108 GLY A O 1
ATOM 849 N N . ASN A 1 109 ? 14.329 8.625 16.455 1.00 80.88 109 ASN A N 1
ATOM 850 C CA . ASN A 1 109 ? 13.757 7.586 17.333 1.00 80.88 109 ASN A CA 1
ATOM 851 C C . ASN A 1 109 ? 12.366 7.967 17.876 1.00 80.88 109 ASN A C 1
ATOM 853 O O . ASN A 1 109 ? 11.818 7.273 18.735 1.00 80.88 109 ASN A O 1
ATOM 857 N N . ASP A 1 110 ? 11.809 9.079 17.399 1.00 75.50 110 ASP A N 1
ATOM 858 C CA . ASP A 1 110 ? 10.551 9.630 17.877 1.00 75.50 110 ASP A CA 1
ATOM 859 C C . ASP A 1 110 ? 9.359 8.858 17.291 1.00 75.50 110 ASP A C 1
ATOM 861 O O . ASP A 1 110 ? 9.295 8.592 16.091 1.00 75.50 110 ASP A O 1
ATOM 865 N N . ARG A 1 111 ? 8.407 8.479 18.148 1.00 76.81 111 ARG A N 1
ATOM 866 C CA . ARG A 1 111 ? 7.155 7.807 17.756 1.00 76.81 111 ARG A CA 1
ATOM 867 C C . ARG A 1 111 ? 5.924 8.693 17.942 1.00 76.81 111 ARG A C 1
ATOM 869 O O . ARG A 1 111 ? 4.812 8.179 18.015 1.00 76.81 111 ARG A O 1
ATOM 876 N N . SER A 1 112 ? 6.134 9.998 18.063 1.00 82.94 112 SER A N 1
ATOM 877 C CA . SER A 1 112 ? 5.090 11.002 18.226 1.00 82.94 112 SER A CA 1
ATOM 878 C C . SER A 1 112 ? 4.732 11.659 16.881 1.00 82.94 112 SER A C 1
ATOM 880 O O . SER A 1 112 ? 4.722 11.001 15.840 1.00 82.94 112 SER A O 1
ATOM 882 N N . GLU A 1 113 ? 4.420 12.953 16.890 1.00 88.00 113 GLU A N 1
ATOM 883 C CA . GLU A 1 113 ? 3.908 13.744 15.768 1.00 88.00 113 GLU A CA 1
ATOM 884 C C . GLU A 1 113 ? 4.767 13.633 14.499 1.00 88.00 113 GLU A C 1
ATOM 886 O O . GLU A 1 113 ? 4.228 13.442 13.410 1.00 88.00 113 GLU A O 1
ATOM 891 N N . LYS A 1 114 ? 6.100 13.602 14.635 1.00 92.69 114 LYS A N 1
ATOM 892 C CA . LYS A 1 114 ? 7.031 13.483 13.498 1.00 92.69 114 LYS A CA 1
ATOM 893 C C . LYS A 1 114 ? 6.822 12.230 12.651 1.00 92.69 114 LYS A C 1
ATOM 895 O O . LYS A 1 114 ? 6.963 12.277 11.430 1.00 92.69 114 LYS A O 1
ATOM 900 N N . LEU A 1 115 ? 6.490 11.101 13.281 1.00 93.88 115 LEU A N 1
ATOM 901 C CA . LEU A 1 115 ? 6.213 9.855 12.562 1.00 93.88 115 LEU A CA 1
ATOM 902 C C . LEU A 1 115 ? 4.964 10.004 11.688 1.00 93.88 115 LEU A C 1
ATOM 904 O O . LEU A 1 115 ? 4.952 9.559 10.540 1.00 93.88 115 LEU A O 1
ATOM 908 N N . TYR A 1 116 ? 3.930 10.657 12.218 1.00 92.81 116 TYR A N 1
ATOM 909 C CA . TYR A 1 116 ? 2.707 10.929 11.474 1.00 92.81 116 TYR A CA 1
ATOM 910 C C . TYR A 1 116 ? 2.957 11.929 10.346 1.00 92.81 116 TYR A C 1
ATOM 912 O O . TYR A 1 116 ? 2.584 11.645 9.211 1.00 92.81 116 TYR A O 1
ATOM 920 N N . GLU A 1 117 ? 3.637 13.048 10.607 1.00 94.38 117 GLU A N 1
ATOM 921 C CA . GLU A 1 117 ? 4.009 14.029 9.576 1.00 94.38 117 GLU A CA 1
ATOM 922 C C . GLU A 1 117 ? 4.772 13.375 8.417 1.00 94.38 117 GLU A C 1
ATOM 924 O O . GLU A 1 117 ? 4.435 13.572 7.246 1.00 94.38 117 GLU A O 1
ATOM 929 N N . TYR A 1 118 ? 5.752 12.528 8.742 1.00 94.88 118 TYR A N 1
ATOM 930 C CA . TYR A 1 118 ? 6.503 11.765 7.753 1.00 94.88 118 TYR A CA 1
ATOM 931 C C . TYR A 1 118 ? 5.605 10.820 6.942 1.00 94.88 118 TYR A C 1
ATOM 933 O O . TYR A 1 118 ? 5.692 10.786 5.714 1.00 94.88 118 TYR A O 1
ATOM 941 N N . ALA A 1 119 ? 4.703 10.094 7.606 1.00 94.81 119 ALA A N 1
ATOM 942 C CA . ALA A 1 119 ? 3.778 9.165 6.960 1.00 94.81 119 ALA A CA 1
ATOM 943 C C . ALA A 1 119 ? 2.715 9.859 6.085 1.00 94.81 119 ALA A C 1
ATOM 945 O O . ALA A 1 119 ? 2.280 9.293 5.079 1.00 94.81 119 ALA A O 1
ATOM 946 N N . TYR A 1 120 ? 2.309 11.084 6.432 1.00 93.94 120 TYR A N 1
ATOM 947 C CA . TYR A 1 120 ? 1.413 11.915 5.622 1.00 93.94 120 TYR A CA 1
ATOM 948 C C . TYR A 1 120 ? 2.125 12.608 4.455 1.00 93.94 120 TYR A C 1
ATOM 950 O O . TYR A 1 120 ? 1.459 13.062 3.516 1.00 93.94 120 TYR A O 1
ATOM 958 N N . SER A 1 121 ? 3.458 12.688 4.484 1.00 93.19 121 SER A N 1
ATOM 959 C CA . SER A 1 121 ? 4.231 13.345 3.437 1.00 93.19 121 SER A CA 1
ATOM 960 C C . SER A 1 121 ? 3.990 12.702 2.071 1.00 93.19 121 SER A C 1
ATOM 962 O O . SER A 1 121 ? 4.118 11.494 1.866 1.00 93.19 121 SER A O 1
ATOM 964 N N . THR A 1 122 ? 3.658 13.545 1.094 1.00 90.31 122 THR A N 1
ATOM 965 C CA . THR A 1 122 ? 3.487 13.133 -0.309 1.00 90.31 122 THR A CA 1
ATOM 966 C C . THR A 1 122 ? 4.769 13.285 -1.126 1.00 90.31 122 THR A C 1
ATOM 968 O O . THR A 1 122 ? 4.792 12.926 -2.301 1.00 90.31 122 THR A O 1
ATOM 971 N N . THR A 1 123 ? 5.833 13.809 -0.516 1.00 90.44 123 THR A N 1
ATOM 972 C CA . THR A 1 123 ? 7.101 14.139 -1.178 1.00 90.44 123 THR A CA 1
ATOM 973 C C . THR A 1 123 ? 8.298 13.396 -0.594 1.00 90.44 123 THR A C 1
ATOM 975 O O . THR A 1 123 ? 9.402 13.548 -1.118 1.00 90.44 123 THR A O 1
ATOM 978 N N . SER A 1 124 ? 8.098 12.591 0.456 1.00 94.75 124 SER A N 1
ATOM 979 C CA . SER A 1 124 ? 9.151 11.757 1.036 1.00 94.75 124 SER A CA 1
ATOM 980 C C . SER A 1 124 ? 9.688 10.745 0.024 1.00 94.75 124 SER A C 1
ATOM 982 O O . SER A 1 124 ? 9.002 10.305 -0.906 1.00 94.75 124 SER A O 1
ATOM 984 N N . TYR A 1 125 ? 10.936 10.341 0.204 1.00 96.88 125 TYR A N 1
ATOM 985 C CA . TYR A 1 125 ? 11.543 9.288 -0.589 1.00 96.88 125 TYR A CA 1
ATOM 986 C C . TYR A 1 125 ? 10.828 7.953 -0.369 1.00 96.88 125 TYR A C 1
ATOM 988 O O . TYR A 1 125 ? 10.562 7.244 -1.340 1.00 96.88 125 TYR A O 1
ATOM 996 N N . LEU A 1 126 ? 10.407 7.646 0.865 1.00 97.44 126 LEU A N 1
ATOM 997 C CA . LEU A 1 126 ? 9.563 6.474 1.121 1.00 97.44 126 LEU A CA 1
ATOM 998 C C . LEU A 1 126 ? 8.263 6.521 0.308 1.00 97.44 126 LEU A C 1
ATOM 1000 O O . LEU A 1 126 ? 7.869 5.504 -0.260 1.00 97.44 126 LEU A O 1
ATOM 1004 N N . ARG A 1 127 ? 7.628 7.691 0.159 1.00 96.38 127 ARG A N 1
ATOM 1005 C CA . ARG A 1 127 ? 6.446 7.821 -0.699 1.00 96.38 127 ARG A CA 1
ATOM 1006 C C . ARG A 1 127 ? 6.745 7.431 -2.148 1.00 96.38 127 ARG A C 1
ATOM 1008 O O . ARG A 1 127 ? 5.995 6.641 -2.720 1.00 96.38 127 ARG A O 1
ATOM 1015 N N . LYS A 1 128 ? 7.862 7.897 -2.715 1.00 96.31 128 LYS A N 1
ATOM 1016 C CA . LYS A 1 128 ? 8.298 7.492 -4.065 1.00 96.31 128 LYS A CA 1
ATOM 1017 C C . LYS A 1 128 ? 8.532 5.982 -4.173 1.00 96.31 128 LYS A C 1
ATOM 1019 O O . LYS A 1 128 ? 8.161 5.370 -5.171 1.00 96.31 128 LYS A O 1
ATOM 1024 N N . VAL A 1 129 ? 9.126 5.373 -3.145 1.00 98.12 129 VAL A N 1
ATOM 1025 C CA . VAL A 1 129 ? 9.356 3.920 -3.067 1.00 98.12 129 VAL A CA 1
ATOM 1026 C C . VAL A 1 129 ? 8.034 3.154 -3.052 1.00 98.12 129 VAL A C 1
ATOM 1028 O O . VAL A 1 129 ? 7.908 2.148 -3.751 1.00 98.12 129 VAL A O 1
ATOM 1031 N N . LEU A 1 130 ? 7.030 3.625 -2.309 1.00 98.06 130 LEU A N 1
ATOM 1032 C CA . LEU A 1 130 ? 5.696 3.019 -2.292 1.00 98.06 130 LEU A CA 1
ATOM 1033 C C . LEU A 1 130 ? 4.981 3.166 -3.639 1.00 98.06 130 LEU A C 1
ATOM 1035 O O . LEU A 1 130 ? 4.382 2.203 -4.116 1.00 98.06 130 LEU A O 1
ATOM 1039 N N . ASP A 1 131 ? 5.086 4.326 -4.284 1.00 96.38 131 ASP A N 1
ATOM 1040 C CA . ASP A 1 131 ? 4.499 4.555 -5.606 1.00 96.38 131 ASP A CA 1
ATOM 1041 C C . ASP A 1 131 ? 5.131 3.651 -6.677 1.00 96.38 131 ASP A C 1
ATOM 1043 O O . ASP A 1 131 ? 4.426 3.000 -7.457 1.00 96.38 131 ASP A O 1
ATOM 1047 N N . GLU A 1 132 ? 6.456 3.509 -6.656 1.00 97.31 132 GLU A N 1
ATOM 1048 C CA . GLU A 1 132 ? 7.170 2.587 -7.540 1.00 97.31 132 GLU A CA 1
ATOM 1049 C C . GLU A 1 132 ? 6.878 1.123 -7.211 1.00 97.31 132 GLU A C 1
ATOM 1051 O O . GLU A 1 132 ? 6.749 0.298 -8.118 1.00 97.31 132 GLU A O 1
ATOM 1056 N N . THR A 1 133 ? 6.670 0.797 -5.935 1.00 98.31 133 THR A N 1
ATOM 1057 C CA . THR A 1 133 ? 6.228 -0.537 -5.517 1.00 98.31 133 THR A CA 1
ATOM 1058 C C . THR A 1 133 ? 4.861 -0.861 -6.106 1.00 98.31 133 THR A C 1
ATOM 1060 O O . THR A 1 133 ? 4.691 -1.930 -6.697 1.00 98.31 133 THR A O 1
ATOM 1063 N N . LEU A 1 134 ? 3.890 0.052 -6.005 1.00 97.12 134 LEU A N 1
ATOM 1064 C CA . LEU A 1 134 ? 2.553 -0.109 -6.583 1.00 97.12 134 LEU A CA 1
ATOM 1065 C C . LEU A 1 134 ? 2.613 -0.301 -8.102 1.00 97.12 134 LEU A C 1
ATOM 1067 O O . LEU A 1 134 ? 1.940 -1.185 -8.641 1.00 97.12 134 LEU A O 1
ATOM 1071 N N . ARG A 1 135 ? 3.449 0.488 -8.788 1.00 96.06 135 ARG A N 1
ATOM 1072 C CA . ARG A 1 135 ? 3.649 0.388 -10.237 1.00 96.06 135 ARG A CA 1
ATOM 1073 C C . ARG A 1 135 ? 4.245 -0.963 -10.626 1.00 96.06 135 ARG A C 1
ATOM 1075 O O . ARG A 1 135 ? 3.684 -1.680 -11.461 1.00 96.06 135 ARG A O 1
ATOM 1082 N N . LEU A 1 136 ? 5.384 -1.317 -10.031 1.00 96.25 136 LEU A N 1
ATOM 1083 C CA . LEU A 1 136 ? 6.181 -2.455 -10.470 1.00 96.25 136 LEU A CA 1
ATOM 1084 C C . LEU A 1 136 ? 5.575 -3.795 -10.040 1.00 96.25 136 LEU A C 1
ATOM 1086 O O . LEU A 1 136 ? 5.592 -4.724 -10.847 1.00 96.25 136 LEU A O 1
ATOM 1090 N N . SER A 1 137 ? 4.971 -3.879 -8.853 1.00 96.44 137 SER A N 1
ATOM 1091 C CA . SER A 1 137 ? 4.195 -5.066 -8.455 1.00 96.44 137 SER A CA 1
ATOM 1092 C C . SER A 1 137 ? 2.868 -5.168 -9.201 1.00 96.44 137 SER A C 1
ATOM 1094 O O . SER A 1 137 ? 2.282 -6.244 -9.259 1.00 96.44 137 SER A O 1
ATOM 1096 N N . THR A 1 138 ? 2.381 -4.056 -9.772 1.00 94.94 138 THR A N 1
ATOM 1097 C CA . THR A 1 138 ? 1.055 -3.989 -10.395 1.00 94.94 138 THR A CA 1
ATOM 1098 C C . THR A 1 138 ? 0.005 -4.527 -9.418 1.00 94.94 138 THR A C 1
ATOM 1100 O O . THR A 1 138 ? -0.714 -5.489 -9.691 1.00 94.94 138 THR A O 1
ATOM 1103 N N . LEU A 1 139 ? -0.005 -3.940 -8.216 1.00 96.06 139 LEU A N 1
ATOM 1104 C CA . LEU A 1 139 ? -0.692 -4.496 -7.049 1.00 96.06 139 LEU A CA 1
ATOM 1105 C C . LEU A 1 139 ? -2.184 -4.749 -7.306 1.00 96.06 139 LEU A C 1
ATOM 1107 O O . LEU A 1 139 ? -2.689 -5.805 -6.940 1.00 96.06 139 LEU A O 1
ATOM 1111 N N . ALA A 1 140 ? -2.857 -3.809 -7.970 1.00 93.19 140 ALA A N 1
ATOM 1112 C CA . ALA A 1 140 ? -4.226 -3.943 -8.458 1.00 93.19 140 ALA A CA 1
ATOM 1113 C C . ALA A 1 140 ? -4.211 -3.881 -10.002 1.00 93.19 140 ALA A C 1
ATOM 1115 O O . ALA A 1 140 ? -4.180 -2.786 -10.571 1.00 93.19 140 ALA A O 1
AT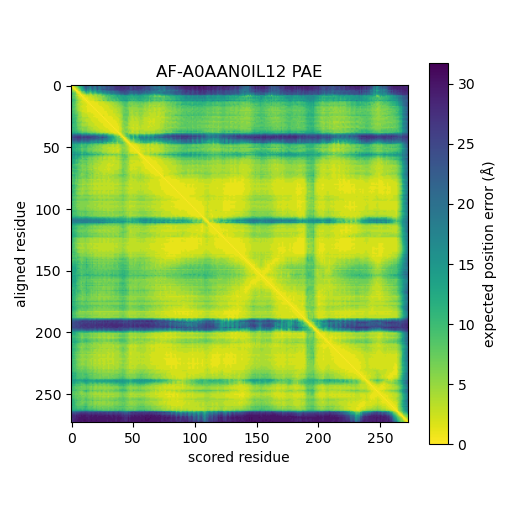OM 1116 N N . PRO A 1 141 ? -4.164 -5.031 -10.701 1.00 91.50 141 PRO A N 1
ATOM 1117 C CA . PRO A 1 141 ? -3.914 -5.070 -12.145 1.00 91.50 141 PRO A CA 1
ATOM 1118 C C . PRO A 1 141 ? -5.094 -4.609 -13.006 1.00 91.50 141 PRO A C 1
ATOM 1120 O O . PRO A 1 141 ? -4.883 -4.203 -14.148 1.00 91.50 141 PRO A O 1
ATOM 1123 N N . TYR A 1 142 ? -6.324 -4.670 -12.496 1.00 90.94 142 TYR A N 1
ATOM 1124 C CA . TYR A 1 142 ? -7.515 -4.277 -13.241 1.00 90.94 142 TYR A CA 1
ATOM 1125 C C . TYR A 1 142 ? -8.630 -3.776 -12.321 1.00 90.94 142 TYR A C 1
ATOM 1127 O O . TYR A 1 142 ? -8.659 -4.072 -11.128 1.00 90.94 142 TYR A O 1
ATOM 1135 N N . ALA A 1 143 ? -9.580 -3.048 -12.901 1.00 89.25 143 ALA A N 1
ATOM 1136 C CA . ALA A 1 143 ? -10.885 -2.785 -12.307 1.00 89.25 143 ALA A CA 1
ATOM 1137 C C . ALA A 1 143 ? -11.985 -3.142 -13.313 1.00 89.25 143 ALA A C 1
ATOM 1139 O O . ALA A 1 143 ? -11.742 -3.161 -14.514 1.00 89.25 143 ALA A O 1
ATOM 1140 N N . ALA A 1 144 ? -13.193 -3.432 -12.832 1.00 89.50 144 ALA A N 1
ATOM 1141 C CA . ALA A 1 144 ? -14.325 -3.768 -13.690 1.00 89.50 144 ALA A CA 1
ATOM 1142 C C . ALA A 1 144 ? -15.462 -2.750 -13.541 1.00 89.50 144 ALA A C 1
ATOM 1144 O O . ALA A 1 144 ? -15.682 -2.189 -12.460 1.00 89.50 144 ALA A O 1
ATOM 1145 N N . ARG A 1 145 ? -16.193 -2.517 -14.629 1.00 90.12 145 ARG A N 1
ATOM 1146 C CA . ARG A 1 145 ? -17.446 -1.763 -14.676 1.00 90.12 145 ARG A CA 1
ATOM 1147 C C . ARG A 1 145 ? -18.505 -2.589 -15.385 1.00 90.12 145 ARG A C 1
ATOM 1149 O O . ARG A 1 145 ? -18.202 -3.417 -16.236 1.00 90.12 145 ARG A O 1
ATOM 1156 N N . TYR A 1 146 ? -19.744 -2.337 -15.010 1.00 91.56 146 TYR A N 1
ATOM 1157 C CA . TYR A 1 146 ? -20.921 -2.939 -15.603 1.00 91.56 146 TYR A CA 1
ATOM 1158 C C . TYR A 1 146 ? -22.003 -1.866 -15.637 1.00 91.56 146 TYR A C 1
ATOM 1160 O O . TYR A 1 146 ? -22.153 -1.122 -14.666 1.00 91.56 146 TYR A O 1
ATOM 1168 N N . SER A 1 147 ? -22.701 -1.765 -16.761 1.00 92.25 147 SER A N 1
ATOM 1169 C CA . SER A 1 147 ? -23.797 -0.824 -16.964 1.00 92.25 147 SER A CA 1
ATOM 1170 C C . SER A 1 147 ? -25.024 -1.595 -17.421 1.00 92.25 147 SER A C 1
ATOM 1172 O O . SER A 1 147 ? -24.912 -2.489 -18.258 1.00 92.25 147 SER A O 1
ATOM 1174 N N . GLU A 1 148 ? -26.188 -1.245 -16.882 1.00 96.06 148 GLU A N 1
ATOM 1175 C CA . GLU A 1 148 ? -27.489 -1.742 -17.354 1.00 96.06 148 GLU A CA 1
ATOM 1176 C C . GLU A 1 148 ? -28.039 -0.913 -18.523 1.00 96.06 148 GLU A C 1
ATOM 1178 O O . GLU A 1 148 ? -29.070 -1.247 -19.096 1.00 96.06 148 GLU A O 1
ATOM 1183 N N . GLU A 1 149 ? -27.326 0.146 -18.900 1.00 96.50 149 GLU A N 1
ATOM 1184 C CA . GLU A 1 149 ? -27.641 1.027 -20.019 1.00 96.50 149 GLU A CA 1
ATOM 1185 C C . GLU A 1 149 ? -26.513 0.983 -21.055 1.00 96.50 149 GLU A C 1
ATOM 1187 O O . GLU A 1 149 ? -25.348 0.762 -20.698 1.00 96.50 149 GLU A O 1
ATOM 1192 N N . ASP A 1 150 ? -26.855 1.221 -22.322 1.00 96.75 150 ASP A N 1
ATOM 1193 C CA . ASP A 1 150 ? -25.875 1.439 -23.385 1.00 96.75 150 ASP A CA 1
ATOM 1194 C C . ASP A 1 150 ? -25.023 2.668 -23.039 1.00 96.75 150 ASP A C 1
ATOM 1196 O O . ASP A 1 150 ? -25.550 3.729 -22.696 1.00 96.75 150 ASP A O 1
ATOM 1200 N N . ILE A 1 151 ? -23.700 2.549 -23.148 1.00 95.56 151 ILE A N 1
ATOM 1201 C CA . ILE A 1 151 ? -22.779 3.660 -22.896 1.00 95.56 151 ILE A CA 1
ATOM 1202 C C . ILE A 1 151 ? -21.911 3.944 -24.116 1.00 95.56 151 ILE A C 1
ATOM 1204 O O . ILE A 1 151 ? -21.628 3.059 -24.918 1.00 95.56 151 ILE A O 1
ATOM 1208 N N . THR A 1 152 ? -21.424 5.177 -24.231 1.00 95.62 152 THR A N 1
ATOM 1209 C CA . THR A 1 152 ? -20.476 5.569 -25.280 1.00 95.62 152 THR A CA 1
ATOM 1210 C C . THR A 1 152 ? -19.132 5.926 -24.657 1.00 95.62 152 THR A C 1
ATOM 1212 O O . THR A 1 152 ? -19.064 6.760 -23.754 1.00 95.62 152 THR A O 1
ATOM 1215 N N . VAL A 1 153 ? -18.055 5.316 -25.151 1.00 90.62 153 VAL A N 1
ATOM 1216 C CA . VAL A 1 153 ? -16.671 5.600 -24.750 1.00 90.62 153 VAL A CA 1
ATOM 1217 C C . VAL A 1 153 ? -15.895 6.047 -25.985 1.00 90.62 153 VAL A C 1
ATOM 1219 O O . VAL A 1 153 ? -15.579 5.246 -26.863 1.00 90.62 153 VAL A O 1
ATOM 1222 N N . GLY A 1 154 ? -15.595 7.345 -26.067 1.00 90.44 154 GLY A N 1
ATOM 1223 C CA . GLY A 1 154 ? -15.024 7.935 -27.278 1.00 90.44 154 GLY A CA 1
ATOM 1224 C C . GLY A 1 154 ? -15.989 7.794 -28.457 1.00 90.44 154 GLY A C 1
ATOM 1225 O O . GLY A 1 154 ? -17.102 8.309 -28.408 1.00 90.44 154 GLY A O 1
ATOM 1226 N N . GLU A 1 155 ? -15.564 7.086 -29.500 1.00 95.44 155 GLU A N 1
ATOM 1227 C CA . GLU A 1 155 ? -16.377 6.773 -30.686 1.00 95.44 155 GLU A CA 1
ATOM 1228 C C . GLU A 1 155 ? -17.106 5.419 -30.599 1.00 95.44 155 GLU A C 1
ATOM 1230 O O . GLU A 1 155 ? -17.889 5.077 -31.484 1.00 95.44 155 GLU A O 1
ATOM 1235 N N . TYR A 1 156 ? -16.866 4.643 -29.538 1.00 95.31 156 TYR A N 1
ATOM 1236 C CA . TYR A 1 156 ? -17.393 3.288 -29.394 1.00 95.31 156 TYR A CA 1
ATOM 1237 C C . TYR A 1 156 ? -18.679 3.280 -28.573 1.00 95.31 156 TYR A C 1
ATOM 1239 O O . TYR A 1 156 ? -18.712 3.801 -27.459 1.00 95.31 156 TYR A O 1
ATOM 1247 N N . SER A 1 157 ? -19.719 2.633 -29.098 1.00 96.69 157 SER A N 1
ATOM 1248 C CA . SER A 1 157 ? -20.928 2.305 -28.342 1.00 96.69 157 SER A CA 1
ATOM 1249 C C . SER A 1 157 ? -20.780 0.916 -27.722 1.00 96.69 157 SER A C 1
ATOM 1251 O O . SER A 1 157 ? -20.441 -0.050 -28.407 1.00 96.69 157 SER A O 1
ATOM 1253 N N . ILE A 1 158 ? -20.995 0.835 -26.415 1.00 96.56 158 ILE A N 1
ATOM 1254 C CA . ILE A 1 158 ? -20.901 -0.372 -25.603 1.00 96.56 158 ILE A CA 1
ATOM 1255 C C . ILE A 1 158 ? -22.318 -0.704 -25.124 1.00 96.56 158 ILE A C 1
ATOM 1257 O O . ILE A 1 158 ? -22.878 0.070 -24.344 1.00 96.56 158 ILE A O 1
ATOM 1261 N N . PRO A 1 159 ? -22.905 -1.828 -25.565 1.00 97.25 159 PRO A N 1
ATOM 1262 C CA . PRO A 1 159 ? -24.254 -2.205 -25.167 1.00 97.25 159 PRO A CA 1
ATOM 1263 C C . PRO A 1 159 ? -24.394 -2.455 -23.664 1.00 97.25 159 PRO A C 1
ATOM 1265 O O . PRO A 1 159 ? -23.460 -2.938 -23.009 1.00 97.25 159 PRO A O 1
ATOM 1268 N N . ALA A 1 160 ? -25.596 -2.218 -23.150 1.00 97.31 160 ALA A N 1
ATOM 1269 C CA . ALA A 1 160 ? -26.035 -2.623 -21.826 1.00 97.31 160 ALA A CA 1
ATOM 1270 C C . ALA A 1 160 ? -25.695 -4.092 -21.547 1.00 97.31 160 ALA A C 1
ATOM 1272 O O . ALA A 1 160 ? -25.783 -4.964 -22.414 1.00 97.31 160 ALA A O 1
ATOM 1273 N N . GLY A 1 161 ? -25.302 -4.376 -20.310 1.00 95.31 161 GLY A N 1
ATOM 1274 C CA . GLY A 1 161 ? -24.924 -5.716 -19.880 1.00 95.31 161 GLY A CA 1
ATOM 1275 C C . GLY A 1 161 ? -23.514 -6.149 -20.288 1.00 95.31 161 GLY A C 1
ATOM 1276 O O . GLY A 1 161 ? -23.118 -7.271 -19.977 1.00 95.31 161 GLY A O 1
ATOM 1277 N N . THR A 1 162 ? -22.733 -5.287 -20.946 1.00 95.81 162 THR A N 1
ATOM 1278 C CA . THR A 1 162 ? -21.343 -5.590 -21.316 1.00 95.81 162 THR A CA 1
ATOM 1279 C C . THR A 1 162 ? -20.386 -5.234 -20.170 1.00 95.81 162 THR A C 1
ATOM 1281 O O . THR A 1 162 ? -20.296 -4.060 -19.797 1.00 95.81 162 THR A O 1
ATOM 1284 N N . PRO A 1 163 ? -19.626 -6.195 -19.605 1.00 92.50 163 PRO A N 1
ATOM 1285 C CA . PRO A 1 163 ? -18.566 -5.888 -18.650 1.00 92.50 163 PRO A CA 1
ATOM 1286 C C . PRO A 1 163 ? -17.413 -5.141 -19.326 1.00 92.50 163 PRO A C 1
ATOM 1288 O O . PRO A 1 163 ? -16.933 -5.541 -20.385 1.00 92.50 163 PRO A O 1
ATOM 1291 N N . ILE A 1 164 ? -16.925 -4.089 -18.678 1.00 91.56 164 ILE A N 1
ATOM 1292 C CA . ILE A 1 164 ? -15.779 -3.293 -19.124 1.00 91.56 164 ILE A CA 1
ATOM 1293 C C . ILE A 1 164 ? -14.647 -3.496 -18.129 1.00 91.56 164 ILE A C 1
ATOM 1295 O O . ILE A 1 164 ? -14.849 -3.353 -16.922 1.00 91.56 164 ILE A O 1
ATOM 1299 N N . ILE A 1 165 ? -13.458 -3.820 -18.630 1.00 90.81 165 ILE A N 1
ATOM 1300 C CA . ILE A 1 165 ? -12.260 -3.998 -17.811 1.00 90.81 165 ILE A CA 1
ATOM 1301 C C . ILE A 1 165 ? -11.309 -2.827 -18.040 1.00 90.81 165 ILE A C 1
ATOM 1303 O O . ILE A 1 165 ? -10.754 -2.659 -19.124 1.00 90.81 165 ILE A O 1
ATOM 1307 N N . ASP A 1 166 ? -11.078 -2.059 -16.981 1.00 87.50 166 ASP A N 1
ATOM 1308 C CA . ASP A 1 166 ? -10.016 -1.065 -16.915 1.00 87.50 166 ASP A CA 1
ATOM 1309 C C . ASP A 1 166 ? -8.695 -1.805 -16.680 1.00 87.50 166 ASP A C 1
ATOM 1311 O O . ASP A 1 166 ? -8.417 -2.276 -15.573 1.00 87.50 166 ASP A O 1
ATOM 1315 N N . ALA A 1 167 ? -7.870 -1.923 -17.719 1.00 88.62 167 ALA A N 1
ATOM 1316 C CA . ALA A 1 167 ? -6.593 -2.633 -17.674 1.00 88.62 167 ALA A CA 1
ATOM 1317 C C . ALA A 1 167 ? -5.479 -1.791 -17.015 1.00 88.62 167 ALA A C 1
ATOM 1319 O O . ALA A 1 167 ? -4.472 -1.465 -17.643 1.00 88.62 167 ALA A O 1
ATOM 1320 N N . LEU A 1 168 ? -5.662 -1.430 -15.739 1.00 88.25 168 LEU A N 1
ATOM 1321 C CA . LEU A 1 168 ? -4.767 -0.549 -14.972 1.00 88.25 168 LEU A CA 1
ATOM 1322 C C . LEU A 1 168 ? -3.290 -0.961 -15.084 1.00 88.25 168 LEU A C 1
ATOM 1324 O O . LEU A 1 168 ? -2.418 -0.119 -15.293 1.00 88.25 168 LEU A O 1
ATOM 1328 N N . GLY A 1 169 ? -3.010 -2.262 -15.005 1.00 88.94 169 GLY A N 1
ATOM 1329 C CA . GLY A 1 169 ? -1.659 -2.809 -15.076 1.00 88.94 169 GLY A CA 1
ATOM 1330 C C . GLY A 1 169 ? -0.953 -2.594 -16.411 1.00 88.94 169 GLY A C 1
ATOM 1331 O O . GLY A 1 169 ? 0.268 -2.454 -16.426 1.00 88.94 169 GLY A O 1
ATOM 1332 N N . VAL A 1 170 ? -1.695 -2.494 -17.519 1.00 90.62 170 VAL A N 1
ATOM 1333 C CA . VAL A 1 170 ? -1.113 -2.224 -18.843 1.00 90.62 170 VAL A CA 1
ATOM 1334 C C . VAL A 1 170 ? -0.470 -0.841 -18.851 1.00 90.62 170 VAL A C 1
ATOM 1336 O O . VAL A 1 170 ? 0.684 -0.709 -19.250 1.00 90.62 170 VAL A O 1
ATOM 1339 N N . SER A 1 171 ? -1.158 0.177 -18.326 1.00 89.00 171 SER A N 1
ATOM 1340 C CA . SER A 1 171 ? -0.617 1.539 -18.229 1.00 89.00 171 SER A CA 1
ATOM 1341 C C . SER A 1 171 ? 0.614 1.616 -17.322 1.00 89.00 171 SER A C 1
ATOM 1343 O O . SER A 1 171 ? 1.580 2.298 -17.657 1.00 89.00 171 SER A O 1
ATOM 1345 N N . LEU A 1 172 ? 0.631 0.869 -16.210 1.00 90.75 172 LEU A N 1
ATOM 1346 C CA . LEU A 1 172 ? 1.772 0.809 -15.278 1.00 90.75 172 LEU A CA 1
ATOM 1347 C C . LEU A 1 172 ? 3.020 0.139 -15.888 1.00 90.75 172 LEU A C 1
ATOM 1349 O O . LEU A 1 172 ? 4.137 0.328 -15.389 1.00 90.75 172 LEU A O 1
ATOM 1353 N N . LYS A 1 173 ? 2.825 -0.648 -16.954 1.00 89.88 173 LYS A N 1
ATOM 1354 C CA . LYS A 1 173 ? 3.853 -1.421 -17.664 1.00 89.88 173 LYS A CA 1
ATOM 1355 C C . LYS A 1 173 ? 4.110 -0.942 -19.096 1.00 89.88 173 LYS A C 1
ATOM 1357 O O . LYS A 1 173 ? 4.870 -1.578 -19.818 1.00 89.88 173 LYS A O 1
ATOM 1362 N N . ASN A 1 174 ? 3.528 0.183 -19.501 1.00 89.50 174 ASN A N 1
ATOM 1363 C CA . ASN A 1 174 ? 3.683 0.720 -20.848 1.00 89.50 174 ASN A CA 1
ATOM 1364 C C . ASN A 1 174 ? 5.006 1.498 -20.995 1.00 89.50 174 ASN A C 1
ATOM 1366 O O . ASN A 1 174 ? 5.198 2.529 -20.350 1.00 89.50 174 ASN A O 1
ATOM 1370 N N . GLU A 1 175 ? 5.892 1.041 -21.882 1.00 90.69 175 GLU A N 1
ATOM 1371 C CA . GLU A 1 175 ? 7.193 1.672 -22.168 1.00 90.69 175 GLU A CA 1
ATOM 1372 C C . GLU A 1 175 ? 7.083 3.082 -22.770 1.00 90.69 175 GLU A C 1
ATOM 1374 O O . GLU A 1 175 ? 7.997 3.892 -22.625 1.00 90.69 175 GLU A O 1
ATOM 1379 N N . CYS A 1 176 ? 5.954 3.421 -23.401 1.00 87.50 176 CYS A N 1
ATOM 1380 C CA . CYS A 1 176 ? 5.693 4.780 -23.875 1.00 87.50 176 CYS A CA 1
ATOM 1381 C C . CYS A 1 176 ? 5.413 5.758 -22.722 1.00 87.50 176 CYS A C 1
ATOM 1383 O O . CYS A 1 176 ? 5.620 6.958 -22.879 1.00 87.50 176 CYS A O 1
ATOM 1385 N N . LEU A 1 177 ? 4.948 5.257 -21.571 1.00 85.44 177 LEU A N 1
ATOM 1386 C CA . LEU A 1 177 ? 4.617 6.060 -20.386 1.00 85.44 177 LEU A CA 1
ATOM 1387 C C . LEU A 1 177 ? 5.735 6.038 -19.331 1.00 85.44 177 LEU A C 1
ATOM 1389 O O . LEU A 1 177 ? 5.892 6.989 -18.559 1.00 85.44 177 LEU A O 1
ATOM 1393 N N . TRP A 1 178 ? 6.525 4.962 -19.294 1.00 88.25 178 TRP A N 1
ATOM 1394 C CA . TRP A 1 178 ? 7.556 4.729 -18.286 1.00 88.25 178 TRP A CA 1
ATOM 1395 C C . TRP A 1 178 ? 8.878 4.331 -18.938 1.00 88.25 178 TRP A C 1
ATOM 1397 O O . TRP A 1 178 ? 8.968 3.324 -19.637 1.00 88.25 178 TRP A O 1
ATOM 1407 N N . LYS A 1 179 ? 9.938 5.089 -18.649 1.00 88.56 179 LYS A N 1
ATOM 1408 C CA . LYS A 1 179 ? 11.305 4.698 -19.019 1.00 88.56 179 LYS A CA 1
ATOM 1409 C C . LYS A 1 179 ? 11.727 3.488 -18.185 1.00 88.56 179 LYS A C 1
ATOM 1411 O O . LYS A 1 179 ? 11.314 3.381 -17.042 1.00 88.56 179 LYS A O 1
ATOM 1416 N N . ASN A 1 180 ? 12.554 2.596 -18.735 1.00 91.00 180 ASN A N 1
ATOM 1417 C CA . ASN A 1 180 ? 13.090 1.431 -18.011 1.00 91.00 180 ASN A CA 1
ATOM 1418 C C . ASN A 1 180 ? 12.015 0.673 -17.207 1.00 91.00 180 ASN A C 1
ATOM 1420 O O . ASN A 1 180 ? 12.207 0.374 -16.032 1.00 91.00 180 ASN A O 1
ATOM 1424 N N . VAL A 1 181 ? 10.867 0.388 -17.827 1.00 91.56 181 VAL A N 1
ATOM 1425 C CA . VAL A 1 181 ? 9.618 0.027 -17.133 1.00 91.56 181 VAL A CA 1
ATOM 1426 C C . VAL A 1 181 ? 9.715 -1.181 -16.188 1.00 91.56 181 VAL A C 1
ATOM 1428 O O . VAL A 1 181 ? 8.934 -1.297 -15.239 1.00 91.56 181 VAL A O 1
ATOM 1431 N N . HIS A 1 182 ? 10.678 -2.073 -16.416 1.00 92.81 182 HIS A N 1
ATOM 1432 C CA . HIS A 1 182 ? 10.918 -3.265 -15.601 1.00 92.81 182 HIS A CA 1
ATOM 1433 C C . HIS A 1 182 ? 11.895 -3.049 -14.436 1.00 92.81 182 HIS A C 1
ATOM 1435 O O . HIS A 1 182 ? 12.008 -3.924 -13.581 1.00 92.81 182 HIS A O 1
ATOM 1441 N N . LYS A 1 183 ? 12.586 -1.907 -14.384 1.00 94.75 183 LYS A N 1
ATOM 1442 C CA . LYS A 1 183 ? 13.480 -1.541 -13.284 1.00 94.75 183 LYS A CA 1
ATOM 1443 C C . LYS A 1 183 ? 12.667 -0.965 -12.125 1.00 94.75 183 LYS A C 1
ATOM 1445 O O . LYS A 1 183 ? 11.715 -0.225 -12.361 1.00 94.75 183 LYS A O 1
ATOM 1450 N N . PHE A 1 184 ? 13.062 -1.294 -10.896 1.00 96.94 184 PHE A N 1
ATOM 1451 C CA . PHE A 1 184 ? 12.596 -0.597 -9.702 1.00 96.94 184 PHE A CA 1
ATOM 1452 C C . PHE A 1 184 ? 13.369 0.715 -9.565 1.00 96.94 184 PHE A C 1
ATOM 1454 O O . PHE A 1 184 ? 14.560 0.713 -9.257 1.00 96.94 184 PHE A O 1
ATOM 1461 N N . ASP A 1 185 ? 12.712 1.828 -9.876 1.00 95.31 185 ASP A N 1
ATOM 1462 C CA . ASP A 1 185 ? 13.313 3.158 -9.868 1.00 95.31 185 ASP A CA 1
ATOM 1463 C C . ASP A 1 185 ? 12.360 4.189 -9.232 1.00 95.31 185 ASP A C 1
ATOM 1465 O O . ASP A 1 185 ? 11.482 4.733 -9.910 1.00 95.31 185 ASP A O 1
ATOM 1469 N N . PRO A 1 186 ? 12.512 4.482 -7.924 1.00 95.88 186 PRO A N 1
ATOM 1470 C CA . PRO A 1 186 ? 11.702 5.490 -7.238 1.00 95.88 186 PRO A CA 1
ATOM 1471 C C . PRO A 1 186 ? 11.757 6.882 -7.889 1.00 95.88 186 PRO A C 1
ATOM 1473 O O . PRO A 1 186 ? 10.825 7.674 -7.732 1.00 95.88 186 PRO A O 1
ATOM 1476 N N . GLU A 1 187 ? 12.794 7.203 -8.671 1.00 92.44 187 GLU A N 1
ATOM 1477 C CA . GLU A 1 187 ? 12.892 8.504 -9.343 1.00 92.44 187 GLU A CA 1
ATOM 1478 C C . GLU A 1 187 ? 11.896 8.674 -10.497 1.00 92.44 187 GLU A C 1
ATOM 1480 O O . GLU A 1 187 ? 11.666 9.798 -10.957 1.00 92.44 187 GLU A O 1
ATOM 1485 N N . HIS A 1 188 ? 11.173 7.617 -10.885 1.00 90.50 188 HIS A N 1
ATOM 1486 C CA . HIS A 1 188 ? 9.966 7.744 -11.703 1.00 90.50 188 HIS A CA 1
ATOM 1487 C C . HIS A 1 188 ? 8.906 8.688 -11.114 1.00 90.50 188 HIS A C 1
ATOM 1489 O O . HIS A 1 188 ? 8.073 9.194 -11.879 1.00 90.50 188 HIS A O 1
ATOM 1495 N N . PHE A 1 189 ? 8.957 8.922 -9.799 1.00 90.00 189 PHE A N 1
ATOM 1496 C CA . PHE A 1 189 ? 8.058 9.779 -9.024 1.00 90.00 189 PHE A CA 1
ATOM 1497 C C . PHE A 1 189 ? 8.762 11.031 -8.468 1.00 90.00 189 PHE A C 1
ATOM 1499 O O . PHE A 1 189 ? 8.309 11.644 -7.504 1.00 90.00 189 PHE A O 1
ATOM 1506 N N . GLY A 1 190 ? 9.879 11.448 -9.076 1.00 81.44 190 GLY A N 1
ATOM 1507 C CA . GLY A 1 190 ? 10.500 12.749 -8.811 1.00 81.44 190 GLY A CA 1
ATOM 1508 C C . GLY A 1 190 ? 9.637 13.941 -9.258 1.00 81.44 190 GLY A C 1
ATOM 1509 O O . GLY A 1 190 ? 8.746 13.812 -10.101 1.00 81.44 190 GLY A O 1
ATOM 1510 N N . SER A 1 191 ? 9.938 15.133 -8.730 1.00 60.41 191 SER A N 1
ATOM 1511 C CA . SER A 1 191 ? 9.155 16.373 -8.904 1.00 60.41 191 SER A CA 1
ATOM 1512 C C . SER A 1 191 ? 8.882 16.774 -10.364 1.00 60.41 191 SER A C 1
ATOM 1514 O O . SER A 1 191 ? 7.819 17.317 -10.653 1.00 60.41 191 SER A O 1
ATOM 1516 N N . CYS A 1 192 ? 9.785 16.458 -11.299 1.00 51.25 192 CYS A N 1
ATOM 1517 C CA . CYS A 1 192 ? 9.606 16.736 -12.733 1.00 51.25 192 CYS A CA 1
ATOM 1518 C C . CYS A 1 192 ? 8.932 15.591 -13.518 1.00 51.25 192 CYS A C 1
ATOM 1520 O O . CYS A 1 192 ? 8.406 15.809 -14.610 1.00 51.25 192 CYS A O 1
ATOM 1522 N N . ALA A 1 193 ? 8.951 14.360 -12.996 1.00 55.47 193 ALA A N 1
ATOM 1523 C CA . ALA A 1 193 ? 8.531 13.166 -13.732 1.00 55.47 193 ALA A CA 1
ATOM 1524 C C . ALA A 1 193 ? 7.007 12.956 -13.730 1.00 55.47 193 ALA A C 1
ATOM 1526 O O . ALA A 1 193 ? 6.480 12.353 -14.659 1.00 55.47 193 ALA A O 1
ATOM 1527 N N . LEU A 1 194 ? 6.299 13.468 -12.717 1.00 54.06 194 LEU A N 1
ATOM 1528 C CA . LEU A 1 194 ? 4.836 13.387 -12.610 1.00 54.06 194 LEU A CA 1
ATOM 1529 C C . LEU A 1 194 ? 4.109 14.520 -13.346 1.00 54.06 194 LEU A C 1
ATOM 1531 O O . LEU A 1 194 ? 3.034 14.291 -13.883 1.00 54.06 194 LEU A O 1
ATOM 1535 N N . GLN A 1 195 ? 4.694 15.722 -13.427 1.00 47.66 195 GLN A N 1
ATOM 1536 C CA . GLN A 1 195 ? 4.061 16.872 -14.097 1.00 47.66 195 GLN A CA 1
ATOM 1537 C C . GLN A 1 195 ? 3.941 16.711 -15.622 1.00 47.66 195 GLN A C 1
ATOM 1539 O O . GLN A 1 195 ? 3.167 17.424 -16.252 1.00 47.66 195 GLN A O 1
ATOM 1544 N N . SER A 1 196 ? 4.700 15.784 -16.212 1.00 48.59 196 SER A N 1
ATOM 1545 C CA . SER A 1 196 ? 4.703 15.492 -17.652 1.00 48.59 196 SER A CA 1
ATOM 1546 C C . SER A 1 196 ? 3.954 14.212 -18.032 1.00 48.59 196 SER A C 1
ATOM 1548 O O . SER A 1 196 ? 3.828 13.923 -19.219 1.00 48.59 196 SER A O 1
ATOM 1550 N N . LYS A 1 197 ? 3.466 13.438 -17.053 1.00 53.16 197 LYS A N 1
ATOM 1551 C CA . LYS A 1 197 ? 2.724 12.197 -17.297 1.00 53.16 197 LYS A CA 1
ATOM 1552 C C . LYS A 1 197 ? 1.232 12.487 -17.220 1.00 53.16 197 LYS A C 1
ATOM 1554 O O . LYS A 1 197 ? 0.772 13.098 -16.257 1.00 53.16 197 LYS A O 1
ATOM 1559 N N . ASP A 1 198 ? 0.483 12.018 -18.214 1.00 59.41 198 ASP A N 1
ATOM 1560 C CA . ASP A 1 198 ? -0.977 12.020 -18.176 1.00 59.41 198 ASP A CA 1
ATOM 1561 C C . ASP A 1 198 ? -1.448 11.462 -16.830 1.00 59.41 198 ASP A C 1
ATOM 1563 O O . ASP A 1 198 ? -0.984 10.405 -16.397 1.00 59.41 198 ASP A O 1
ATOM 1567 N N . SER A 1 199 ? -2.372 12.154 -16.161 1.00 64.06 199 SER A N 1
ATOM 1568 C CA . SER A 1 199 ? -2.840 11.800 -14.809 1.00 64.06 199 SER A CA 1
ATOM 1569 C C . SER A 1 199 ? -3.371 10.362 -14.692 1.00 64.06 199 SER A C 1
ATOM 1571 O O . SER A 1 199 ? -3.468 9.818 -13.594 1.00 64.06 199 SER A O 1
ATOM 1573 N N . MET A 1 200 ? -3.674 9.727 -15.827 1.00 74.81 200 MET A N 1
ATOM 1574 C CA . MET A 1 200 ? -4.146 8.348 -15.939 1.00 74.81 200 MET A CA 1
ATOM 1575 C C . MET A 1 200 ? -3.025 7.300 -16.056 1.00 74.81 20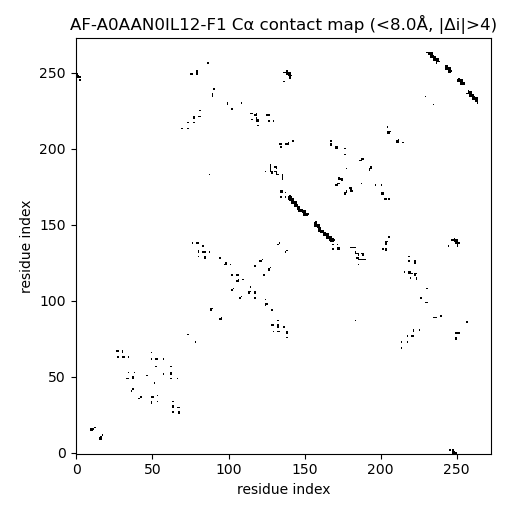0 MET A C 1
ATOM 1577 O O . MET A 1 200 ? -3.292 6.114 -15.874 1.00 74.81 200 MET A O 1
ATOM 1581 N N . ALA A 1 201 ? -1.775 7.693 -16.333 1.00 83.44 201 ALA A N 1
ATOM 1582 C CA . ALA A 1 201 ? -0.651 6.762 -16.476 1.00 83.44 201 ALA A CA 1
ATOM 1583 C C . ALA A 1 201 ? -0.330 6.028 -15.163 1.00 83.44 201 ALA A C 1
ATOM 1585 O O . ALA A 1 201 ? 0.106 4.875 -15.179 1.00 83.44 201 ALA A O 1
ATOM 1586 N N . PHE A 1 202 ? -0.575 6.686 -14.026 1.00 89.56 202 PHE A N 1
ATOM 1587 C CA . PHE A 1 202 ? -0.425 6.123 -12.690 1.00 89.56 202 PHE A CA 1
ATOM 1588 C C . PHE A 1 202 ? -1.732 6.256 -11.906 1.00 89.56 202 PHE A C 1
ATOM 1590 O O . PHE A 1 202 ? -2.040 7.302 -11.343 1.00 89.56 202 PHE A O 1
ATOM 1597 N N . SER A 1 203 ? -2.527 5.188 -11.874 1.00 88.75 203 SER A N 1
ATOM 1598 C CA . SER A 1 203 ? -3.802 5.148 -11.142 1.00 88.75 203 SER A CA 1
ATOM 1599 C C . SER A 1 203 ? -3.970 3.842 -10.352 1.00 88.75 203 SER A C 1
ATOM 1601 O O . SER A 1 203 ? -4.957 3.130 -10.545 1.00 88.75 203 SER A O 1
ATOM 1603 N N . PRO A 1 204 ? -3.036 3.502 -9.437 1.00 88.19 204 PRO A N 1
ATOM 1604 C CA . PRO A 1 204 ? -3.073 2.230 -8.702 1.00 88.19 204 PRO A CA 1
ATOM 1605 C C . PRO A 1 204 ? -4.264 2.112 -7.735 1.00 88.19 204 PRO A C 1
ATOM 1607 O O . PRO A 1 204 ? -4.600 1.017 -7.301 1.00 88.19 204 PRO A O 1
ATOM 1610 N N . PHE A 1 205 ? -4.927 3.229 -7.424 1.00 90.12 205 PHE A N 1
ATOM 1611 C CA . PHE A 1 205 ? -6.131 3.295 -6.587 1.00 90.12 205 PHE A CA 1
ATOM 1612 C C . PHE A 1 205 ? -7.411 3.544 -7.398 1.00 90.12 205 PHE A C 1
ATOM 1614 O O . PHE A 1 205 ? -8.444 3.912 -6.832 1.00 90.12 205 PHE A O 1
ATOM 1621 N N . GLY A 1 206 ? -7.347 3.404 -8.725 1.00 88.31 206 GLY A N 1
ATOM 1622 C CA . GLY A 1 206 ? -8.409 3.835 -9.628 1.00 88.31 206 GLY A CA 1
ATOM 1623 C C . GLY A 1 206 ? -8.579 5.359 -9.660 1.00 88.31 206 GLY A C 1
ATOM 1624 O O . GLY A 1 206 ? -7.729 6.119 -9.193 1.00 88.31 206 GLY A O 1
ATOM 1625 N N . MET A 1 207 ? -9.698 5.812 -10.226 1.00 85.38 207 MET A N 1
ATOM 1626 C CA . MET A 1 207 ? -9.974 7.229 -10.475 1.00 85.38 207 MET A CA 1
ATOM 1627 C C . MET A 1 207 ? -11.471 7.560 -10.387 1.00 85.38 207 MET A C 1
ATOM 1629 O O . MET A 1 207 ? -12.331 6.674 -10.339 1.00 85.38 207 MET A O 1
ATOM 1633 N N . GLY A 1 208 ? -11.784 8.858 -10.372 1.00 86.50 208 GLY A N 1
ATOM 1634 C CA . GLY A 1 208 ? -13.156 9.368 -10.362 1.00 86.50 208 GLY A CA 1
ATOM 1635 C C . GLY A 1 208 ? -13.944 8.982 -9.106 1.00 86.50 208 GLY A C 1
ATOM 1636 O O . GLY A 1 208 ? -13.382 8.777 -8.032 1.00 86.50 208 GLY A O 1
ATOM 1637 N N . ARG A 1 209 ? -15.270 8.846 -9.249 1.00 88.06 209 ARG A N 1
ATOM 1638 C CA . ARG A 1 209 ? -16.205 8.551 -8.139 1.00 88.06 209 ARG A CA 1
ATOM 1639 C C . ARG A 1 209 ? -15.980 7.189 -7.469 1.00 88.06 209 ARG A C 1
ATOM 1641 O O . ARG A 1 209 ? -16.549 6.927 -6.416 1.00 88.06 209 ARG A O 1
ATOM 1648 N N . ARG A 1 210 ? -15.199 6.307 -8.097 1.00 89.62 210 ARG A N 1
ATOM 1649 C CA . ARG A 1 210 ? -14.864 4.965 -7.595 1.00 89.62 210 ARG A CA 1
ATOM 1650 C C . ARG A 1 210 ? -13.384 4.835 -7.228 1.00 89.62 210 ARG A C 1
ATOM 1652 O O . ARG A 1 210 ? -12.912 3.716 -7.053 1.00 89.62 210 ARG A O 1
ATOM 1659 N N . LYS A 1 211 ? -12.657 5.955 -7.108 1.00 90.12 211 LYS A N 1
ATOM 1660 C CA . LYS A 1 211 ? -11.311 5.964 -6.523 1.00 90.12 211 LYS A CA 1
ATOM 1661 C C . LYS A 1 211 ? -11.371 5.349 -5.122 1.00 90.12 211 LYS A C 1
ATOM 1663 O O . LYS A 1 211 ? -12.308 5.623 -4.373 1.00 90.12 211 LYS A O 1
ATOM 1668 N N . CYS A 1 212 ? -10.383 4.520 -4.786 1.00 93.25 212 CYS A N 1
ATOM 1669 C CA . CYS A 1 212 ? -10.313 3.836 -3.498 1.00 93.25 212 CYS A CA 1
ATOM 1670 C C . CYS A 1 212 ? -10.444 4.844 -2.340 1.00 93.25 212 CYS A C 1
ATOM 1672 O O . CYS A 1 212 ? -9.610 5.749 -2.252 1.00 93.25 212 CYS A O 1
ATOM 1674 N N . PRO A 1 213 ? -11.432 4.693 -1.438 1.00 92.56 213 PRO A N 1
ATOM 1675 C CA . PRO A 1 213 ? -11.593 5.601 -0.303 1.00 92.56 213 PRO A CA 1
ATOM 1676 C C . PRO A 1 213 ? -10.451 5.463 0.717 1.00 92.56 213 PRO A C 1
ATOM 1678 O O . PRO A 1 213 ? -10.129 6.419 1.411 1.00 92.56 213 PRO A O 1
ATOM 1681 N N . GLY A 1 214 ? -9.791 4.301 0.770 1.00 92.56 214 GLY A N 1
ATOM 1682 C CA . GLY A 1 214 ? -8.689 4.019 1.693 1.00 92.56 214 GLY A CA 1
ATOM 1683 C C . GLY A 1 214 ? -7.305 4.469 1.217 1.00 92.56 214 GLY A C 1
ATOM 1684 O O . GLY A 1 214 ? -6.325 4.153 1.882 1.00 92.56 214 GLY A O 1
ATOM 1685 N N . TYR A 1 215 ? -7.175 5.171 0.080 1.00 92.56 215 TYR A N 1
ATOM 1686 C CA . TYR A 1 215 ? -5.849 5.432 -0.501 1.00 92.56 21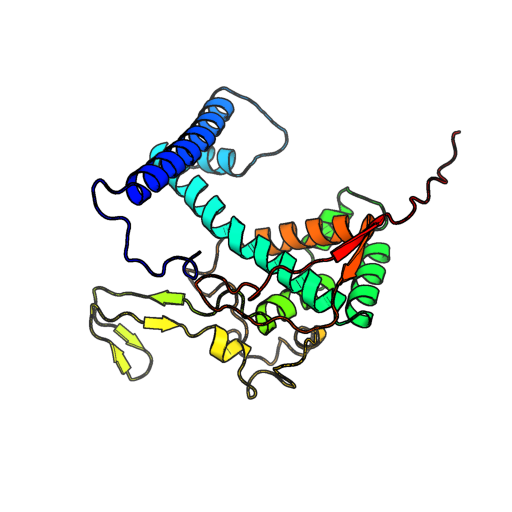5 TYR A CA 1
ATOM 1687 C C . TYR A 1 215 ? -4.921 6.198 0.455 1.00 92.56 215 TYR A C 1
ATOM 1689 O O . TYR A 1 215 ? -3.788 5.778 0.655 1.00 92.56 215 TYR A O 1
ATOM 1697 N N . GLN A 1 216 ? -5.389 7.274 1.101 1.00 93.12 216 GLN A N 1
ATOM 1698 C CA . GLN A 1 216 ? -4.558 8.039 2.045 1.00 93.12 216 GLN A CA 1
ATOM 1699 C C . GLN A 1 216 ? -4.186 7.198 3.261 1.00 93.12 216 GLN A C 1
ATOM 1701 O O . GLN A 1 216 ? -3.017 7.160 3.632 1.00 93.12 216 GLN A O 1
ATOM 1706 N N . PHE A 1 217 ? -5.168 6.485 3.817 1.00 93.88 217 PHE A N 1
ATOM 1707 C CA . PHE A 1 217 ? -4.963 5.596 4.952 1.00 93.88 217 PHE A CA 1
ATOM 1708 C C . PHE A 1 217 ? -3.900 4.537 4.647 1.00 93.88 217 PHE A C 1
ATOM 1710 O O . PHE A 1 217 ? -2.979 4.379 5.436 1.00 93.88 217 PHE A O 1
ATOM 1717 N N . SER A 1 218 ? -3.950 3.900 3.472 1.00 95.69 218 SER A N 1
ATOM 1718 C CA . SER A 1 218 ? -2.963 2.885 3.084 1.00 95.69 218 SER A CA 1
ATOM 1719 C C . SER A 1 218 ? -1.533 3.428 3.025 1.00 95.69 218 SER A C 1
ATOM 1721 O O . SER A 1 218 ? -0.616 2.764 3.496 1.00 95.69 218 SER A O 1
ATOM 1723 N N . TYR A 1 219 ? -1.315 4.648 2.517 1.00 96.38 219 TYR A N 1
ATOM 1724 C CA . TYR A 1 219 ? 0.029 5.234 2.513 1.00 96.38 219 TYR A CA 1
ATOM 1725 C C . TYR A 1 219 ? 0.526 5.506 3.927 1.00 96.38 219 TYR A C 1
ATOM 1727 O O . TYR A 1 219 ? 1.682 5.214 4.219 1.00 96.38 219 TYR A O 1
ATOM 1735 N N . VAL A 1 220 ? -0.336 6.037 4.795 1.00 96.19 220 VAL A N 1
ATOM 1736 C CA . VAL A 1 220 ? 0.019 6.341 6.184 1.00 96.19 220 VAL A CA 1
ATOM 1737 C C . VAL A 1 220 ? 0.316 5.053 6.948 1.00 96.19 220 VAL A C 1
ATOM 1739 O O . VAL A 1 220 ? 1.397 4.914 7.511 1.00 96.19 220 VAL A O 1
ATOM 1742 N N . GLU A 1 221 ? -0.599 4.084 6.901 1.00 96.06 221 GLU A N 1
ATOM 1743 C CA . GLU A 1 221 ? -0.480 2.772 7.543 1.00 96.06 221 GLU A CA 1
ATOM 1744 C C . GLU A 1 221 ? 0.824 2.070 7.145 1.00 96.06 221 GLU A C 1
ATOM 1746 O O . GLU A 1 221 ? 1.621 1.680 8.002 1.00 96.06 221 GLU A O 1
ATOM 1751 N N . VAL A 1 222 ? 1.079 1.958 5.838 1.00 98.00 222 VAL A N 1
ATOM 1752 C CA . VAL A 1 222 ? 2.268 1.283 5.310 1.00 98.00 222 VAL A CA 1
ATOM 1753 C C . VAL A 1 222 ? 3.544 2.051 5.648 1.00 98.00 222 VAL A C 1
ATOM 1755 O O . VAL A 1 222 ? 4.542 1.430 6.017 1.00 98.00 222 VAL A O 1
ATOM 1758 N N . SER A 1 223 ? 3.526 3.385 5.576 1.00 97.50 223 SER A N 1
ATOM 1759 C CA . SER A 1 223 ? 4.699 4.205 5.902 1.00 97.50 223 SER A CA 1
ATOM 1760 C C . SER A 1 223 ? 5.066 4.104 7.379 1.00 97.50 223 SER A C 1
ATOM 1762 O O . SER A 1 223 ? 6.239 3.911 7.698 1.00 97.50 223 SER A O 1
ATOM 1764 N N . ILE A 1 224 ? 4.076 4.166 8.277 1.00 96.62 224 ILE A N 1
ATOM 1765 C CA . ILE A 1 224 ? 4.275 3.980 9.720 1.00 96.62 224 ILE A CA 1
ATOM 1766 C C . ILE A 1 224 ? 4.845 2.590 9.988 1.00 96.62 224 ILE A C 1
ATOM 1768 O O . ILE A 1 224 ? 5.857 2.460 10.678 1.00 96.62 224 ILE A O 1
ATOM 1772 N N . PHE A 1 225 ? 4.237 1.548 9.416 1.00 96.88 225 PHE A N 1
ATOM 1773 C CA . PHE A 1 225 ? 4.681 0.177 9.638 1.00 96.88 225 PHE A CA 1
ATOM 1774 C C . PHE A 1 225 ? 6.126 -0.039 9.176 1.00 96.88 225 PHE A C 1
ATOM 1776 O O . PHE A 1 225 ? 6.945 -0.531 9.952 1.00 96.88 225 PHE A O 1
ATOM 1783 N N . LEU A 1 226 ? 6.465 0.349 7.939 1.00 97.19 226 LEU A N 1
ATOM 1784 C CA . LEU A 1 226 ? 7.828 0.217 7.413 1.00 97.19 226 LEU A CA 1
ATOM 1785 C C . LEU A 1 226 ? 8.825 1.037 8.231 1.00 97.19 226 LEU A C 1
ATOM 1787 O O . LEU A 1 226 ? 9.917 0.551 8.518 1.00 97.19 226 LEU A O 1
ATOM 1791 N N . THR A 1 227 ? 8.430 2.237 8.662 1.00 95.94 227 THR A N 1
ATOM 1792 C CA . THR A 1 227 ? 9.269 3.096 9.499 1.00 95.94 227 THR A CA 1
ATOM 1793 C C . THR A 1 227 ? 9.633 2.402 10.809 1.00 95.94 227 THR A C 1
ATOM 1795 O O . THR A 1 227 ? 10.812 2.250 11.133 1.00 95.94 227 THR A O 1
ATOM 1798 N N . LEU A 1 228 ? 8.629 1.899 11.529 1.00 94.44 228 LEU A N 1
ATOM 1799 C CA . LEU A 1 228 ? 8.818 1.197 12.798 1.00 94.44 228 LEU A CA 1
ATOM 1800 C C . LEU A 1 228 ? 9.586 -0.122 12.632 1.00 94.44 228 LEU A C 1
ATOM 1802 O O . LEU A 1 228 ? 10.379 -0.487 13.503 1.00 94.44 228 LEU A O 1
ATOM 1806 N N . LEU A 1 229 ? 9.357 -0.838 11.529 1.00 94.81 229 LEU A N 1
ATOM 1807 C CA . LEU A 1 229 ? 10.050 -2.082 11.211 1.00 94.81 229 LEU A CA 1
ATOM 1808 C C . LEU A 1 229 ? 11.549 -1.835 10.999 1.00 94.81 229 LEU A C 1
ATOM 1810 O O . LEU A 1 229 ? 12.371 -2.483 11.643 1.00 94.81 229 LEU A O 1
ATOM 1814 N N . LEU A 1 230 ? 11.897 -0.868 10.147 1.00 94.06 230 LEU A N 1
ATOM 1815 C CA . LEU A 1 230 ? 13.280 -0.548 9.783 1.00 94.06 230 LEU A CA 1
ATOM 1816 C C . LEU A 1 230 ? 14.042 0.204 10.886 1.00 94.06 230 LEU A C 1
ATOM 1818 O O . LEU A 1 230 ? 15.268 0.164 10.913 1.00 94.06 230 LEU A O 1
ATOM 1822 N N . GLN A 1 231 ? 13.348 0.860 11.821 1.00 91.75 231 GLN A N 1
ATOM 1823 C CA . GLN A 1 231 ? 13.967 1.393 13.043 1.00 91.75 231 GLN A CA 1
ATOM 1824 C C . GLN A 1 231 ? 14.426 0.284 13.996 1.00 91.75 231 GLN A C 1
ATOM 1826 O O . GLN A 1 231 ? 15.396 0.458 14.728 1.00 91.75 231 GLN A O 1
ATOM 1831 N N . ARG A 1 232 ? 13.706 -0.841 14.030 1.00 91.56 232 ARG A N 1
ATOM 1832 C CA . ARG A 1 232 ? 13.942 -1.913 15.005 1.00 91.56 232 ARG A CA 1
ATOM 1833 C C . ARG A 1 232 ? 14.783 -3.048 14.453 1.00 91.56 232 ARG A C 1
ATOM 1835 O O . ARG A 1 232 ? 15.441 -3.734 15.232 1.00 91.56 232 ARG A O 1
ATOM 1842 N N . PHE A 1 233 ? 14.738 -3.278 13.145 1.00 94.38 233 PHE A N 1
ATOM 1843 C CA . PHE A 1 233 ? 15.296 -4.480 12.555 1.00 94.38 233 PHE A CA 1
ATOM 1844 C C . PHE A 1 233 ? 16.009 -4.221 11.231 1.00 94.38 233 PHE A C 1
ATOM 1846 O O . PHE A 1 233 ? 15.503 -3.538 10.346 1.00 94.38 233 PHE A O 1
ATOM 1853 N N . ASN A 1 234 ? 17.150 -4.886 11.067 1.00 93.44 234 ASN A N 1
ATOM 1854 C CA . ASN A 1 234 ? 17.774 -5.117 9.775 1.00 93.44 234 ASN A CA 1
ATOM 1855 C C . ASN A 1 234 ? 17.194 -6.402 9.175 1.00 93.44 234 ASN A C 1
ATOM 1857 O O . ASN A 1 234 ? 17.296 -7.479 9.770 1.00 93.44 234 ASN A O 1
ATOM 1861 N N . LEU A 1 235 ? 16.597 -6.289 7.990 1.00 93.69 235 LEU A N 1
ATOM 1862 C CA . LEU A 1 235 ? 16.005 -7.407 7.261 1.00 93.69 235 LEU A CA 1
ATOM 1863 C C . LEU A 1 235 ? 16.976 -7.883 6.185 1.00 93.69 235 LEU A C 1
ATOM 1865 O O . LEU A 1 235 ? 17.372 -7.105 5.319 1.00 93.69 235 LEU A O 1
ATOM 1869 N N . LYS A 1 236 ? 17.333 -9.167 6.214 1.00 93.00 236 LYS A N 1
ATOM 1870 C CA . LYS A 1 236 ? 18.161 -9.793 5.181 1.00 93.00 236 LYS A CA 1
ATOM 1871 C C . LYS A 1 236 ? 17.366 -10.893 4.477 1.00 93.00 236 LYS A C 1
ATOM 1873 O O . LYS A 1 236 ? 16.901 -11.801 5.167 1.00 93.00 236 LYS A O 1
ATOM 1878 N N . PRO A 1 237 ? 17.193 -10.85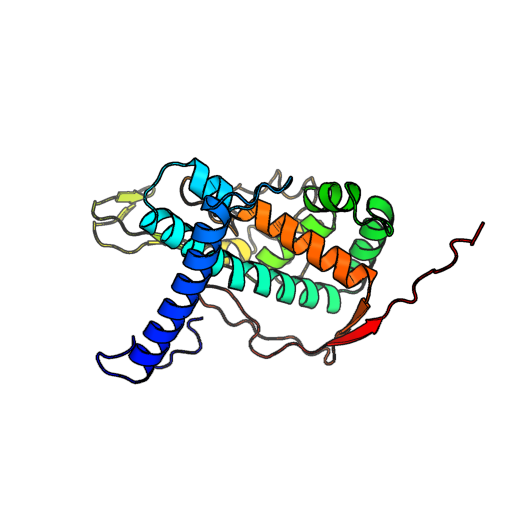0 3.146 1.00 93.62 237 PRO A N 1
ATOM 1879 C CA . PRO A 1 237 ? 16.512 -11.926 2.437 1.00 93.62 237 PRO A CA 1
ATOM 1880 C C . PRO A 1 237 ? 17.292 -13.239 2.601 1.00 93.62 237 PRO A C 1
ATOM 1882 O O . PRO A 1 237 ? 18.522 -13.254 2.597 1.00 93.62 237 PRO A O 1
ATOM 1885 N N . VAL A 1 238 ? 16.574 -14.351 2.776 1.00 94.12 238 VAL A N 1
ATOM 1886 C CA . VAL A 1 238 ? 17.178 -15.697 2.868 1.00 94.12 238 VAL A CA 1
ATOM 1887 C C . VAL A 1 238 ? 17.659 -16.185 1.495 1.00 94.12 238 VAL A C 1
ATOM 1889 O O . VAL A 1 238 ? 18.531 -17.047 1.408 1.00 94.12 238 VAL A O 1
ATOM 1892 N N . SER A 1 239 ? 17.102 -15.629 0.419 1.00 88.94 239 SER A N 1
ATOM 1893 C CA . SER A 1 239 ? 17.420 -15.962 -0.966 1.00 88.94 239 SER A CA 1
ATOM 1894 C C . SER A 1 239 ? 17.474 -14.693 -1.810 1.00 88.94 239 SER A C 1
ATOM 1896 O O . SER A 1 239 ? 16.567 -13.868 -1.733 1.00 88.94 239 SER A O 1
ATOM 1898 N N . ASP A 1 240 ? 18.488 -14.597 -2.669 1.00 83.62 240 ASP A N 1
ATOM 1899 C CA . ASP A 1 240 ? 18.628 -13.526 -3.668 1.00 83.62 240 ASP A CA 1
ATOM 1900 C C . ASP A 1 240 ? 17.948 -13.883 -5.003 1.00 83.62 240 ASP A C 1
ATOM 1902 O O . ASP A 1 240 ? 18.057 -13.166 -5.997 1.00 83.62 240 ASP A O 1
ATOM 1906 N N . LYS A 1 241 ? 17.267 -15.035 -5.068 1.00 86.56 241 LYS A N 1
ATOM 1907 C CA . LYS A 1 241 ? 16.476 -15.400 -6.246 1.00 86.56 241 LYS A CA 1
ATOM 1908 C C . LYS A 1 241 ? 15.260 -14.488 -6.345 1.00 86.56 241 LYS A C 1
ATOM 1910 O O . LYS A 1 241 ? 14.526 -14.327 -5.372 1.00 86.56 241 LYS A O 1
ATOM 1915 N N . GLY A 1 242 ? 15.028 -13.956 -7.542 1.00 87.12 242 GLY A N 1
ATOM 1916 C CA . GLY A 1 242 ? 13.819 -13.197 -7.827 1.00 87.12 242 GLY A CA 1
ATOM 1917 C C . GLY A 1 242 ? 12.559 -14.047 -7.649 1.00 87.12 242 GLY A C 1
ATOM 1918 O O . GLY A 1 242 ? 12.580 -15.247 -7.922 1.00 87.12 242 GLY A O 1
ATOM 1919 N N . VAL A 1 243 ? 11.469 -13.412 -7.218 1.00 92.75 243 VAL A N 1
ATOM 1920 C CA . VAL A 1 243 ? 10.161 -14.058 -7.053 1.00 92.75 243 VAL A CA 1
ATOM 1921 C C . VAL A 1 243 ? 9.235 -13.762 -8.232 1.00 92.75 243 VAL A C 1
ATOM 1923 O O . VAL A 1 243 ? 9.218 -12.651 -8.769 1.00 92.75 243 VAL A O 1
ATOM 1926 N N . GLY A 1 244 ? 8.442 -14.755 -8.631 1.00 93.81 244 GLY A N 1
ATOM 1927 C CA . GLY A 1 244 ? 7.379 -14.572 -9.613 1.00 93.81 244 GLY A CA 1
ATOM 1928 C C . GLY A 1 244 ? 6.203 -13.770 -9.051 1.00 93.81 244 GLY A C 1
ATOM 1929 O O . GLY A 1 244 ? 5.978 -13.706 -7.841 1.00 93.81 244 GLY A O 1
ATOM 1930 N N . MET A 1 245 ? 5.419 -13.173 -9.947 1.00 94.44 245 MET A N 1
ATOM 1931 C CA . MET A 1 245 ? 4.165 -12.505 -9.600 1.00 94.44 245 MET A CA 1
ATOM 1932 C C . MET A 1 245 ? 2.974 -13.388 -9.948 1.00 94.44 245 MET A C 1
ATOM 1934 O O . MET A 1 245 ? 2.901 -14.001 -11.012 1.00 94.44 245 MET A O 1
ATOM 1938 N N . VAL A 1 246 ? 2.015 -13.401 -9.038 1.00 94.25 246 VAL A N 1
ATOM 1939 C CA . VAL A 1 246 ? 0.708 -14.022 -9.171 1.00 94.25 246 VAL A CA 1
ATOM 1940 C C . VAL A 1 246 ? -0.305 -12.901 -9.346 1.00 94.25 246 VAL A C 1
ATOM 1942 O O . VAL A 1 246 ? -0.604 -12.178 -8.399 1.00 94.25 246 VAL A O 1
ATOM 1945 N N . HIS A 1 247 ? -0.835 -12.740 -10.556 1.00 90.06 247 HIS A N 1
ATOM 1946 C CA . HIS A 1 247 ? -1.866 -11.740 -10.819 1.00 90.06 247 HIS A CA 1
ATOM 1947 C C . HIS A 1 247 ? -3.254 -12.309 -10.505 1.00 90.06 247 HIS A C 1
ATOM 1949 O O . HIS A 1 247 ? -3.665 -13.334 -11.047 1.00 90.06 247 HIS A O 1
ATOM 1955 N N . GLY A 1 248 ? -3.969 -11.627 -9.617 1.00 86.81 248 GLY A N 1
ATOM 1956 C CA . GLY A 1 248 ? -5.389 -11.820 -9.322 1.00 86.81 248 GLY A CA 1
ATOM 1957 C C . GLY A 1 248 ? -5.987 -10.470 -8.928 1.00 86.81 248 GLY A C 1
ATOM 1958 O O . GLY A 1 248 ? -5.429 -9.440 -9.299 1.00 86.81 248 GLY A O 1
ATOM 1959 N N . LEU A 1 249 ? -7.049 -10.451 -8.115 1.00 85.31 249 LEU A N 1
ATOM 1960 C CA . LEU A 1 249 ? -7.594 -9.189 -7.586 1.00 85.31 249 LEU A CA 1
ATOM 1961 C C . LEU A 1 249 ? -6.527 -8.321 -6.888 1.00 85.31 249 LEU A C 1
ATOM 1963 O O . LEU A 1 249 ? -6.536 -7.100 -7.008 1.00 85.31 249 LEU A O 1
ATOM 1967 N N . VAL A 1 250 ? -5.603 -8.971 -6.175 1.00 93.50 250 VAL A N 1
ATOM 1968 C CA . VAL A 1 250 ? -4.403 -8.350 -5.608 1.00 93.50 250 VAL A CA 1
ATOM 1969 C C . VAL A 1 250 ? -3.204 -9.197 -6.015 1.00 93.50 250 VAL A C 1
ATOM 1971 O O . VAL A 1 250 ? -3.224 -10.414 -5.805 1.00 93.50 250 VAL A O 1
ATOM 1974 N N . THR A 1 251 ? -2.186 -8.572 -6.602 1.00 95.94 251 THR A N 1
ATOM 1975 C CA . THR A 1 251 ? -0.969 -9.261 -7.036 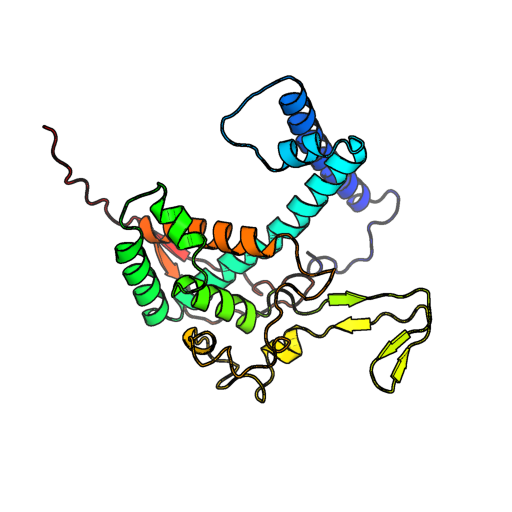1.00 95.94 251 THR A CA 1
ATOM 1976 C C . THR A 1 251 ? -0.147 -9.704 -5.827 1.00 95.94 251 THR A C 1
ATOM 1978 O O . THR A 1 251 ? 0.249 -8.881 -5.000 1.00 95.94 251 THR A O 1
ATOM 1981 N N . SER A 1 252 ? 0.145 -11.001 -5.735 1.00 96.25 252 SER A N 1
ATOM 1982 C CA . SER A 1 252 ? 0.954 -11.590 -4.662 1.00 96.25 252 SER A CA 1
ATOM 1983 C C . SER A 1 252 ? 2.237 -12.226 -5.200 1.00 96.25 252 SER A C 1
ATOM 1985 O O . SER A 1 252 ? 2.328 -12.500 -6.398 1.00 96.25 252 SER A O 1
ATOM 1987 N N . PRO A 1 253 ? 3.234 -12.503 -4.347 1.00 96.19 253 PRO A N 1
ATOM 1988 C CA . PRO A 1 253 ? 4.361 -13.348 -4.727 1.00 96.19 253 PRO A CA 1
ATOM 1989 C C . PRO A 1 253 ? 3.900 -14.771 -5.079 1.00 96.19 253 PRO A C 1
ATOM 1991 O O . PRO A 1 253 ? 2.917 -15.264 -4.516 1.00 96.19 253 PRO A O 1
ATOM 1994 N N . SER A 1 254 ? 4.608 -15.437 -5.993 1.00 95.62 254 SER A N 1
ATOM 1995 C CA . SER A 1 254 ? 4.359 -16.841 -6.358 1.00 95.62 254 SER A CA 1
ATOM 1996 C C . SER A 1 254 ? 4.746 -17.835 -5.263 1.00 95.62 254 SER A C 1
ATOM 1998 O O . SER A 1 254 ? 4.249 -18.957 -5.243 1.00 95.62 254 SER A O 1
ATOM 2000 N N . GLU A 1 255 ? 5.620 -17.426 -4.349 1.00 94.06 255 GLU A N 1
ATOM 2001 C CA . GLU A 1 255 ? 6.084 -18.221 -3.217 1.00 94.06 255 GLU A CA 1
ATOM 2002 C C . GLU A 1 255 ? 6.303 -17.324 -1.986 1.00 94.06 255 GLU A C 1
ATOM 2004 O O . GLU A 1 255 ? 6.428 -16.103 -2.127 1.00 94.06 255 GLU A O 1
ATOM 2009 N N . PRO A 1 256 ? 6.323 -17.887 -0.766 1.00 93.19 256 PRO A N 1
ATOM 2010 C CA . PRO A 1 256 ? 6.623 -17.115 0.433 1.00 93.19 256 PRO A CA 1
ATOM 2011 C C . PRO A 1 256 ? 8.016 -16.476 0.376 1.00 93.19 256 PRO A C 1
ATOM 2013 O O . PRO A 1 256 ? 8.990 -17.109 -0.028 1.00 93.19 256 PRO A O 1
ATOM 2016 N N . LEU A 1 257 ? 8.115 -15.234 0.848 1.00 94.19 257 LEU A N 1
ATOM 2017 C CA . LEU A 1 257 ? 9.383 -14.526 0.995 1.00 94.19 257 LEU A CA 1
ATOM 2018 C C . LEU A 1 257 ? 9.891 -14.672 2.429 1.00 94.19 257 LEU A C 1
ATOM 2020 O O . LEU A 1 257 ? 9.192 -14.314 3.378 1.00 94.19 257 LEU A O 1
ATOM 2024 N N . TYR A 1 258 ? 11.108 -15.188 2.582 1.00 95.50 258 TYR A N 1
ATOM 2025 C CA . TYR A 1 258 ? 11.726 -15.422 3.885 1.00 95.50 258 TYR A CA 1
ATOM 2026 C C . TYR A 1 258 ? 12.842 -14.414 4.155 1.00 95.50 258 TYR A C 1
ATOM 2028 O O . TYR A 1 258 ? 13.705 -14.183 3.305 1.00 95.50 258 TYR A O 1
ATOM 2036 N N . TYR A 1 259 ? 12.847 -13.869 5.372 1.00 95.38 259 TYR A N 1
ATOM 2037 C CA . TYR A 1 259 ? 13.832 -12.901 5.842 1.00 95.38 259 TYR A CA 1
ATOM 2038 C C . TYR A 1 259 ? 14.433 -13.344 7.171 1.00 95.38 259 TYR A C 1
ATOM 2040 O O . TYR A 1 259 ? 13.714 -13.744 8.087 1.00 95.38 259 TYR A O 1
ATOM 2048 N N . THR A 1 260 ? 15.749 -13.208 7.292 1.00 95.69 260 THR A N 1
ATOM 2049 C CA . THR A 1 260 ? 16.426 -13.187 8.585 1.00 95.69 260 THR A CA 1
ATOM 2050 C C . THR A 1 260 ? 16.297 -11.786 9.166 1.00 95.69 260 THR A C 1
ATOM 2052 O O . THR A 1 260 ? 16.601 -10.795 8.498 1.00 95.69 260 THR A O 1
ATOM 2055 N N . VAL A 1 261 ? 15.840 -11.705 10.412 1.00 95.19 261 VAL A N 1
ATOM 2056 C CA . VAL A 1 261 ? 15.573 -10.447 11.110 1.00 95.19 261 VAL A CA 1
ATOM 2057 C C . VAL A 1 261 ? 16.613 -10.269 12.210 1.00 95.19 261 VAL A C 1
ATOM 2059 O O . VAL A 1 261 ? 16.714 -11.103 13.108 1.00 95.19 261 VAL A O 1
ATOM 2062 N N . HIS A 1 262 ? 17.384 -9.186 12.146 1.00 94.81 262 HIS A N 1
ATOM 2063 C CA . HIS A 1 262 ? 18.372 -8.838 13.167 1.00 94.81 262 HIS A CA 1
ATOM 2064 C C . HIS A 1 262 ? 17.934 -7.568 13.900 1.00 94.81 262 HIS A C 1
ATOM 2066 O O . HIS A 1 262 ? 17.764 -6.545 13.237 1.00 94.81 262 HIS A O 1
ATOM 2072 N N . PRO A 1 263 ? 17.764 -7.588 15.233 1.00 94.56 263 PRO A N 1
ATOM 2073 C CA . PRO A 1 263 ? 17.518 -6.371 15.998 1.00 94.56 263 PRO A CA 1
ATOM 2074 C C . PRO A 1 263 ? 18.631 -5.346 15.770 1.00 94.56 263 PRO A C 1
ATOM 2076 O O . PRO A 1 263 ? 19.814 -5.695 15.766 1.00 94.56 263 PRO A O 1
ATOM 2079 N N . ILE A 1 264 ? 18.255 -4.087 15.576 1.00 90.00 264 ILE A N 1
ATOM 2080 C CA . ILE A 1 264 ? 19.188 -2.964 15.626 1.00 90.00 264 ILE A CA 1
ATOM 2081 C C . ILE A 1 264 ? 19.425 -2.679 17.110 1.00 90.00 264 ILE A C 1
ATOM 2083 O O . ILE A 1 264 ? 18.463 -2.571 17.870 1.00 90.00 264 ILE A O 1
ATOM 2087 N N . ALA A 1 265 ? 20.692 -2.621 17.532 1.00 77.25 265 ALA A N 1
ATOM 2088 C CA . ALA A 1 265 ? 21.026 -2.265 18.907 1.00 77.25 265 ALA A CA 1
ATOM 2089 C C . ALA A 1 265 ? 20.397 -0.904 19.230 1.00 77.25 265 ALA A C 1
ATOM 2091 O O . ALA A 1 265 ? 20.572 0.052 18.473 1.00 77.25 265 ALA A O 1
ATOM 2092 N N . SER A 1 266 ? 19.627 -0.832 20.313 1.00 62.41 266 SER A N 1
ATOM 2093 C CA . SER A 1 266 ? 19.164 0.445 20.831 1.00 62.41 266 SER A CA 1
ATOM 2094 C C . SER A 1 266 ? 20.383 1.216 21.328 1.00 62.41 266 SER A C 1
ATOM 2096 O O . SER A 1 266 ? 21.143 0.704 22.150 1.00 62.41 266 SER A O 1
ATOM 2098 N N . ASP A 1 267 ? 20.568 2.449 20.859 1.00 53.66 267 ASP A N 1
ATOM 2099 C CA . ASP A 1 267 ? 21.394 3.425 21.572 1.00 53.66 267 ASP A CA 1
ATOM 2100 C C . ASP A 1 267 ? 20.652 3.798 22.872 1.00 53.66 267 ASP A C 1
ATOM 2102 O O . ASP A 1 267 ? 20.088 4.880 23.016 1.00 53.66 267 ASP A O 1
ATOM 2106 N N . GLU A 1 268 ? 20.600 2.870 23.831 1.00 46.47 268 GLU A N 1
ATOM 2107 C CA . GLU A 1 268 ? 20.282 3.162 25.230 1.00 46.47 268 GLU A CA 1
ATOM 2108 C C . GLU A 1 268 ? 21.510 3.825 25.867 1.00 46.47 268 GLU A C 1
ATOM 2110 O O . GLU A 1 268 ? 22.189 3.282 26.731 1.00 46.47 268 GLU A O 1
ATOM 2115 N N . SER A 1 269 ? 21.817 5.032 25.397 1.00 39.31 269 SER A N 1
ATOM 2116 C CA . SER A 1 269 ? 22.630 6.004 26.120 1.00 39.31 269 SER A CA 1
ATOM 2117 C C . SER A 1 269 ? 21.805 7.275 26.301 1.00 39.31 269 SER A C 1
ATOM 2119 O O . SER A 1 269 ? 22.101 8.328 25.742 1.00 39.31 269 SER A O 1
ATOM 2121 N N . THR A 1 270 ? 20.718 7.167 27.059 1.00 40.62 270 THR A N 1
ATOM 2122 C CA . THR A 1 270 ? 20.115 8.322 27.729 1.00 40.62 270 THR A CA 1
ATOM 2123 C C . THR A 1 270 ? 20.239 8.072 29.222 1.00 40.62 270 THR A C 1
ATOM 2125 O O . THR A 1 270 ? 19.449 7.364 29.831 1.00 40.62 270 THR A O 1
ATOM 2128 N N . THR A 1 271 ? 21.370 8.562 29.725 1.00 37.09 271 THR A N 1
ATOM 2129 C CA . THR A 1 271 ? 21.626 9.045 31.084 1.00 37.09 271 THR A CA 1
ATOM 2130 C C . THR A 1 271 ? 20.413 9.027 32.010 1.00 37.09 271 THR A C 1
ATOM 2132 O O . THR A 1 271 ? 19.487 9.820 31.845 1.00 37.09 271 THR A O 1
ATOM 2135 N N . GLU A 1 272 ? 20.485 8.158 33.017 1.00 37.12 272 GLU A N 1
ATOM 2136 C CA . GLU A 1 272 ? 19.983 8.481 34.349 1.00 37.12 272 GLU A CA 1
ATOM 2137 C C . GLU A 1 272 ? 20.619 9.809 34.793 1.00 37.12 272 GLU A C 1
ATOM 2139 O O . GLU A 1 272 ? 21.842 9.886 34.902 1.00 37.12 272 GLU A O 1
ATOM 2144 N N . GLU A 1 273 ? 19.799 10.840 34.998 1.00 35.91 273 GLU A N 1
ATOM 2145 C CA . GLU A 1 273 ? 19.972 11.894 36.014 1.00 35.91 273 GLU A CA 1
ATOM 2146 C C . GLU A 1 273 ? 18.630 12.588 36.284 1.00 35.91 273 GLU A C 1
ATOM 2148 O O . GLU A 1 273 ? 17.946 12.978 35.308 1.00 35.91 273 GLU A O 1
#

InterPro domains:
  IPR001128 Cytochrome P450 [PF00067] (17-256)
  IPR001128 Cytochrome P450 [PR00385] (73-90)
  IPR001128 Cytochrome P450 [PR00385] (128-139)
  IPR001128 Cytochrome P450 [PR00385] (203-212)
  IPR001128 Cytochrome P450 [PR00385] (212-223)
  IPR002401 Cytochrome P450, E-class, group I [PR00463] (62-79)
  IPR002401 Cytochrome P450, E-class, group I [PR00463] (82-108)
  IPR002401 Cytochrome P450, E-class, group I [PR00463] (127-145)
  IPR002401 Cytochrome P450, E-class, group I [PR00463] (167-191)
  IPR002401 Cytochrome P450, E-class, group I [PR00463] (202-212)
  IPR002401 Cytochrome P450, E-class, group I [PR00463] (212-235)
  IPR017972 Cytochrome P450, conserved site [PS00086] (205-214)
  IPR036396 Cytochrome P450 superfamily [G3DSA:1.10.630.10] (8-272)
  IPR036396 Cytochrome P450 superfamily [SSF48264] (18-263)
  IPR052666 Cytochrome P450 20A1-like [PTHR24280] (2-261)

Organism: Amphimedon queenslandica (NCBI:txid400682)

Solvent-accessible surface area (backbone atoms only — not comparable to full-atom values): 16138 Å² total; per-residue (Å²): 124,64,90,81,53,97,57,76,80,65,48,93,92,31,71,60,35,50,54,49,52,54,52,52,46,52,56,50,51,55,51,50,51,51,52,51,53,52,72,76,63,65,87,55,100,66,81,52,71,70,52,58,46,62,73,65,75,63,58,68,69,55,46,50,51,50,53,51,49,53,50,62,61,44,50,62,50,48,50,40,49,49,51,46,38,53,48,54,31,65,77,33,60,71,56,38,49,50,39,52,52,50,44,47,70,69,31,53,92,52,85,54,69,48,36,53,54,57,24,67,38,86,78,41,68,57,44,22,41,49,53,3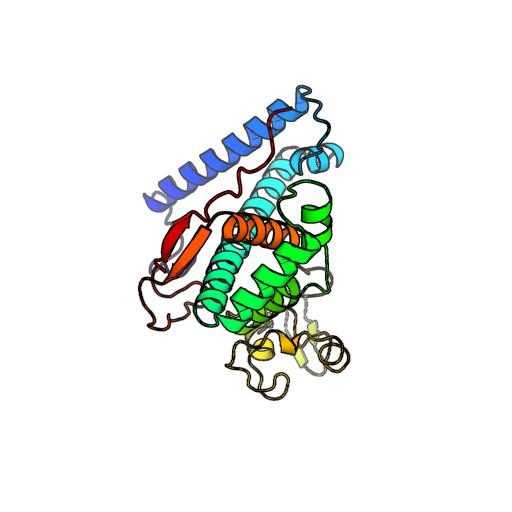8,31,43,38,70,61,28,37,41,32,59,48,77,49,75,40,89,53,69,44,74,59,89,92,43,79,44,58,47,73,48,78,42,72,47,58,48,33,55,46,43,57,30,64,95,79,31,78,69,48,88,58,95,51,41,68,66,61,34,90,72,49,53,81,76,45,62,79,74,50,69,44,77,51,54,59,77,101,68,32,51,88,55,54,68,55,44,49,29,53,48,41,44,51,52,51,57,47,60,69,43,31,49,72,41,67,75,60,92,71,85,78,54,80,37,85,49,83,49,29,39,65,66,60,90,86,57,66,49,77,40,75,50,82,76,85,84,77,76,76,92,130